Protein AF-A0A368SXB9-F1 (afdb_monomer_lite)

pLDDT: mean 79.73, std 17.42, range [25.58, 97.19]

Organism: Setaria italica (NCBI:txid4555)

InterPro domains:
  IPR038765 Papain-like cysteine peptidase superfamily [SSF54001] (10-164)

Radius of gyration: 21.9 Å; chains: 1; bounding box: 48×55×86 Å

Secondary structure (DSSP, 8-state):
--------SS-HHHHHHHHHHHHHHHHHHHHHH-TT-----BPP-HHHHHHHHHTTS-BTTTB--HHHHHHHHHHTTSEEBP-SSS--EE---EEEE-TT--HHHHHHHHHHH--EEEEEE--HHHHHH--TTPEE-PPPGGG--TTSS-EEEEEEEEEEEETTTTEEEEEEE-SSSTT--EEEEEGGGEEEEEEEEPSSPPPGGGG-SS-------HHHHHHHHHHHHHHHHHHHHHHHHHHHH----GGGEEE--GGGG-PPP-----PPP----

Structure (mmCIF, N/CA/C/O backbone):
data_AF-A0A368SXB9-F1
#
_entry.id   AF-A0A368SXB9-F1
#
loop_
_atom_site.group_PDB
_atom_site.id
_atom_site.type_symbol
_atom_site.label_atom_id
_atom_site.label_alt_id
_atom_site.label_comp_id
_atom_site.label_asym_id
_atom_site.label_entity_id
_atom_site.label_seq_id
_atom_site.pdbx_PDB_ins_code
_atom_site.Cartn_x
_atom_site.Cartn_y
_atom_site.Cartn_z
_atom_site.occupancy
_atom_site.B_iso_or_equiv
_atom_site.auth_seq_id
_atom_site.auth_comp_id
_atom_site.auth_asym_id
_atom_site.auth_atom_id
_atom_site.pdbx_PDB_model_num
ATOM 1 N N . MET A 1 1 ? -10.473 -3.924 -0.335 1.00 79.38 1 MET A N 1
ATOM 2 C CA . MET A 1 1 ? -9.717 -2.656 -0.379 1.00 79.38 1 MET A CA 1
ATOM 3 C C . MET A 1 1 ? -10.690 -1.496 -0.234 1.00 79.38 1 MET A C 1
ATOM 5 O O . MET A 1 1 ? -11.841 -1.671 -0.627 1.00 79.38 1 MET A O 1
ATOM 9 N N . GLY A 1 2 ? -10.269 -0.374 0.357 1.00 70.88 2 GLY A N 1
ATOM 10 C CA . GLY A 1 2 ? -11.017 0.889 0.335 1.00 70.88 2 GLY A CA 1
ATOM 11 C C . GLY A 1 2 ? -10.916 1.617 -1.013 1.00 70.88 2 GLY A C 1
ATOM 12 O O . GLY A 1 2 ? -10.421 1.052 -1.987 1.00 70.88 2 GLY A O 1
ATOM 13 N N . LYS A 1 3 ? -11.401 2.867 -1.068 1.00 79.38 3 LYS A N 1
ATOM 14 C CA . LYS A 1 3 ? -11.241 3.734 -2.249 1.00 79.38 3 LYS A CA 1
ATOM 15 C C . LYS A 1 3 ? -9.751 4.096 -2.418 1.00 79.38 3 LYS A C 1
ATOM 17 O O . LYS A 1 3 ? -9.115 4.374 -1.397 1.00 79.38 3 LYS A O 1
ATOM 22 N N . PRO A 1 4 ? -9.221 4.131 -3.653 1.00 82.62 4 PRO A N 1
ATOM 23 C CA . PRO A 1 4 ? -7.882 4.639 -3.917 1.00 82.62 4 PRO A CA 1
ATOM 24 C C . PRO A 1 4 ? -7.674 6.055 -3.373 1.00 82.62 4 PRO A C 1
ATOM 26 O O . PRO A 1 4 ? -8.594 6.877 -3.348 1.00 82.62 4 PRO A O 1
ATOM 29 N N . ILE A 1 5 ? -6.450 6.328 -2.932 1.00 83.81 5 ILE A N 1
ATOM 30 C CA . ILE A 1 5 ? -5.979 7.664 -2.573 1.00 83.81 5 ILE A CA 1
ATOM 31 C C . ILE A 1 5 ? -5.009 8.070 -3.664 1.00 83.81 5 ILE A C 1
ATOM 33 O O . ILE A 1 5 ? -3.985 7.415 -3.818 1.00 83.81 5 ILE A O 1
ATOM 37 N N . LEU A 1 6 ? -5.336 9.139 -4.383 1.00 83.50 6 LEU A N 1
ATOM 38 C CA . LEU A 1 6 ? -4.492 9.670 -5.442 1.00 83.50 6 LEU A CA 1
ATOM 39 C C . LEU A 1 6 ? -3.125 10.099 -4.911 1.00 83.50 6 LEU A C 1
ATOM 41 O O . LEU A 1 6 ? -3.042 10.763 -3.870 1.00 83.50 6 LEU A O 1
ATOM 45 N N . ASN A 1 7 ? -2.063 9.751 -5.637 1.00 78.50 7 ASN A N 1
ATOM 46 C CA . ASN A 1 7 ? -0.783 10.415 -5.466 1.00 78.50 7 ASN A CA 1
ATOM 47 C C . ASN A 1 7 ? -0.761 11.696 -6.309 1.00 78.50 7 ASN A C 1
ATOM 49 O O . ASN A 1 7 ? -0.907 11.691 -7.522 1.00 78.50 7 ASN A O 1
ATOM 53 N N . GLU A 1 8 ? -0.530 12.820 -5.648 1.00 76.44 8 GLU A N 1
ATOM 54 C CA . GLU A 1 8 ? -0.208 14.082 -6.313 1.00 76.44 8 GLU A CA 1
ATOM 55 C C . GLU A 1 8 ? 1.207 14.479 -5.906 1.00 76.44 8 GLU A C 1
ATOM 57 O O . GLU A 1 8 ? 1.549 14.395 -4.716 1.00 76.44 8 GLU A O 1
ATOM 62 N N . ASP A 1 9 ? 2.012 14.948 -6.860 1.00 79.88 9 ASP A N 1
ATOM 63 C CA . ASP A 1 9 ? 3.333 15.539 -6.610 1.00 79.88 9 ASP A CA 1
ATOM 64 C C . ASP A 1 9 ? 4.374 14.567 -6.026 1.00 79.88 9 ASP A C 1
ATOM 66 O O . ASP A 1 9 ? 5.075 14.930 -5.095 1.00 79.88 9 ASP A O 1
ATOM 70 N N . GLY A 1 10 ? 4.448 13.310 -6.475 1.00 81.25 10 GLY A N 1
ATOM 71 C CA . GLY A 1 10 ? 5.430 12.362 -5.913 1.00 81.25 10 GLY A CA 1
ATOM 72 C C . GLY A 1 10 ? 5.071 11.867 -4.502 1.00 81.25 10 GLY A C 1
ATOM 73 O O . GLY A 1 10 ? 5.932 11.578 -3.675 1.00 81.25 10 GLY A O 1
ATOM 74 N N . SER A 1 11 ? 3.777 11.779 -4.174 1.00 89.81 11 SER A N 1
ATOM 75 C CA . SER A 1 11 ? 3.291 11.315 -2.859 1.00 89.81 11 SER A CA 1
ATOM 76 C C . SER A 1 11 ? 2.855 9.841 -2.819 1.00 89.81 11 SER A C 1
ATOM 78 O O . SER A 1 11 ? 2.101 9.446 -1.925 1.00 89.81 11 SER A O 1
ATOM 80 N N . CYS A 1 12 ? 3.344 9.006 -3.746 1.00 92.25 12 CYS A N 1
ATOM 81 C CA . CYS A 1 12 ? 2.963 7.591 -3.859 1.00 92.25 12 CYS A CA 1
ATOM 82 C C . CYS A 1 12 ? 3.178 6.810 -2.554 1.00 92.25 12 CYS A C 1
ATOM 84 O O . CYS A 1 12 ? 2.301 6.059 -2.128 1.00 92.25 12 CYS A O 1
ATOM 86 N N . THR A 1 13 ? 4.285 7.042 -1.844 1.00 94.31 13 THR A N 1
ATOM 87 C CA . THR A 1 13 ? 4.566 6.385 -0.557 1.00 94.31 13 THR A CA 1
ATOM 88 C C . THR A 1 13 ? 3.572 6.791 0.529 1.00 94.31 13 THR A C 1
ATOM 90 O O . THR A 1 13 ? 3.100 5.943 1.286 1.00 94.31 13 THR A O 1
ATOM 93 N N . ILE A 1 14 ? 3.173 8.065 0.581 1.00 95.12 14 ILE A N 1
ATOM 94 C CA . ILE A 1 14 ? 2.153 8.560 1.518 1.00 95.12 14 ILE A CA 1
ATOM 95 C C . ILE A 1 14 ? 0.793 7.927 1.212 1.00 95.12 14 ILE A C 1
ATOM 97 O O . ILE A 1 14 ? 0.122 7.435 2.128 1.00 95.12 14 ILE A O 1
ATOM 101 N N . ALA A 1 15 ? 0.391 7.921 -0.059 1.00 94.44 15 ALA A N 1
ATOM 102 C CA . ALA A 1 15 ? -0.865 7.335 -0.509 1.00 94.44 15 ALA A CA 1
ATOM 103 C C . ALA A 1 15 ? -0.914 5.826 -0.219 1.00 94.44 15 ALA A C 1
ATOM 105 O O . ALA A 1 15 ? -1.836 5.362 0.455 1.00 94.44 15 ALA A O 1
ATOM 106 N N . SER A 1 16 ? 0.110 5.072 -0.621 1.00 95.25 16 SER A N 1
ATOM 107 C CA . SER A 1 16 ? 0.174 3.615 -0.451 1.00 95.25 16 SER A CA 1
ATOM 108 C C . SER A 1 16 ? 0.261 3.181 1.009 1.00 95.25 16 SER A C 1
ATOM 110 O O . SER A 1 16 ? -0.451 2.255 1.404 1.00 95.25 16 SER A O 1
ATOM 112 N N . CYS A 1 17 ? 1.010 3.895 1.856 1.00 96.50 17 CYS A N 1
ATOM 113 C CA . CYS A 1 17 ? 0.963 3.687 3.306 1.00 96.50 17 CYS A CA 1
ATOM 114 C C . CYS A 1 17 ? -0.453 3.878 3.859 1.00 96.50 17 CYS A C 1
ATOM 116 O O . CYS A 1 17 ? -0.955 3.044 4.612 1.00 96.50 17 CYS A O 1
ATOM 118 N N . THR A 1 18 ? -1.115 4.969 3.469 1.00 95.56 18 THR A N 1
ATOM 119 C CA . THR A 1 18 ? -2.453 5.310 3.964 1.00 95.56 18 THR A CA 1
ATOM 120 C C . THR A 1 18 ? -3.491 4.265 3.536 1.00 95.56 18 THR A C 1
ATOM 122 O O . THR A 1 18 ? -4.260 3.784 4.374 1.00 95.56 18 THR A O 1
ATOM 125 N N . MET A 1 19 ? -3.473 3.861 2.262 1.00 94.56 19 MET A N 1
ATOM 126 C 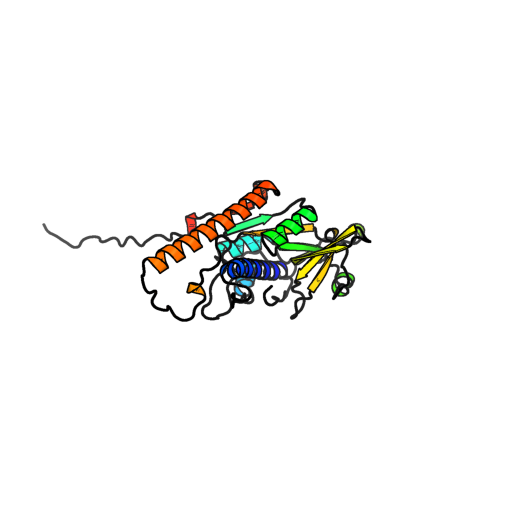CA . MET A 1 19 ? -4.359 2.833 1.708 1.00 94.56 19 MET A CA 1
ATOM 127 C C . MET A 1 19 ? -4.118 1.455 2.330 1.00 94.56 19 MET A C 1
ATOM 129 O O . MET A 1 19 ? -5.073 0.770 2.693 1.00 94.56 19 MET A O 1
ATOM 133 N N . CYS A 1 20 ? -2.857 1.040 2.483 1.00 95.94 20 CYS A N 1
ATOM 134 C CA . CYS A 1 20 ? -2.524 -0.261 3.061 1.00 95.94 20 CYS A CA 1
ATOM 135 C C . CYS A 1 20 ? -2.987 -0.362 4.521 1.00 95.94 20 CYS A C 1
ATOM 137 O O . CYS A 1 20 ? -3.619 -1.349 4.900 1.00 95.94 20 CYS A O 1
ATOM 139 N N . ILE A 1 21 ? -2.747 0.679 5.326 1.00 95.25 21 ILE A N 1
ATOM 140 C CA . ILE A 1 21 ? -3.163 0.712 6.735 1.00 95.25 21 ILE A CA 1
ATOM 141 C C . ILE A 1 21 ? -4.689 0.660 6.851 1.00 95.25 21 ILE A C 1
ATOM 143 O O . ILE A 1 21 ? -5.214 -0.114 7.652 1.00 95.25 21 ILE A O 1
ATOM 147 N N . GLU A 1 22 ? -5.415 1.437 6.044 1.00 94.12 22 GLU A N 1
ATOM 148 C CA . GLU A 1 22 ? -6.880 1.368 6.003 1.00 94.12 22 GLU A CA 1
ATOM 149 C C . GLU A 1 22 ? -7.366 -0.037 5.659 1.00 94.12 22 GLU A C 1
ATOM 151 O O . GLU A 1 22 ? -8.205 -0.589 6.371 1.00 94.12 22 GLU A O 1
ATOM 156 N N . ALA A 1 23 ? -6.803 -0.636 4.612 1.00 94.06 23 ALA A N 1
ATOM 157 C CA . ALA A 1 23 ? -7.232 -1.935 4.131 1.00 94.06 23 ALA A CA 1
ATOM 158 C C . ALA A 1 23 ? -6.937 -3.059 5.132 1.00 94.06 23 ALA A C 1
ATOM 160 O O . ALA A 1 23 ? -7.753 -3.971 5.289 1.00 94.06 23 ALA A O 1
ATOM 161 N N . GLN A 1 24 ? -5.812 -2.987 5.844 1.00 92.69 24 GLN A N 1
ATOM 162 C CA . GLN A 1 24 ? -5.521 -3.922 6.922 1.00 92.69 24 GLN A CA 1
ATOM 163 C C . GLN A 1 24 ? -6.495 -3.751 8.103 1.00 92.69 24 GLN A C 1
ATOM 165 O O . GLN A 1 24 ? -6.993 -4.749 8.628 1.00 92.69 24 GLN A O 1
ATOM 170 N N . HIS A 1 25 ? -6.834 -2.515 8.497 1.00 91.25 25 HIS A N 1
ATOM 171 C CA . HIS A 1 25 ? -7.821 -2.260 9.560 1.00 91.25 25 HIS A CA 1
ATOM 172 C C . HIS A 1 25 ? -9.208 -2.758 9.172 1.00 91.25 25 HIS A C 1
ATOM 174 O O . HIS A 1 25 ? -9.869 -3.430 9.966 1.00 91.25 25 HIS A O 1
ATOM 180 N N . ARG A 1 26 ? -9.615 -2.492 7.930 1.00 91.00 26 ARG A N 1
ATOM 181 C CA . ARG A 1 26 ? -10.837 -3.020 7.328 1.00 91.00 26 ARG A CA 1
ATOM 182 C C . ARG A 1 26 ? -10.873 -4.540 7.405 1.00 91.00 26 ARG A C 1
ATOM 184 O O . ARG A 1 26 ? -11.834 -5.095 7.928 1.00 91.00 26 ARG A O 1
ATOM 191 N N . LEU A 1 27 ? -9.823 -5.217 6.938 1.00 89.38 27 LEU A N 1
ATOM 192 C CA . LEU A 1 27 ? -9.753 -6.677 6.959 1.00 89.38 27 LEU A CA 1
ATOM 193 C C . LEU A 1 27 ? -9.816 -7.227 8.388 1.00 89.38 27 LEU A C 1
ATOM 195 O O . LEU A 1 27 ? -10.561 -8.167 8.659 1.00 89.38 27 LEU A O 1
ATOM 199 N N . ALA A 1 28 ? -9.051 -6.644 9.310 1.00 86.38 28 ALA A N 1
ATOM 200 C CA . ALA A 1 28 ? -9.034 -7.057 10.707 1.00 86.38 28 ALA A CA 1
ATOM 201 C C . ALA A 1 28 ? -10.414 -6.894 11.367 1.00 86.38 28 ALA A C 1
ATOM 203 O O . ALA A 1 28 ? -10.841 -7.769 12.119 1.00 86.38 28 ALA A O 1
ATOM 204 N N . PHE A 1 29 ? -11.126 -5.811 11.052 1.00 85.44 29 PHE A N 1
ATOM 205 C CA . PHE A 1 29 ? -12.475 -5.557 11.542 1.00 85.44 29 PHE A CA 1
ATOM 206 C C . PHE A 1 29 ? -13.506 -6.517 10.941 1.00 85.44 29 PHE A C 1
ATOM 208 O O . PHE A 1 29 ? -14.284 -7.126 11.675 1.00 85.44 29 PHE A O 1
ATOM 215 N N . GLU A 1 30 ? -13.513 -6.673 9.619 1.00 86.94 30 GLU A N 1
ATOM 216 C CA . GLU A 1 30 ? -14.497 -7.491 8.904 1.00 86.94 30 GLU A CA 1
ATOM 217 C C . GLU A 1 30 ? -14.344 -8.987 9.198 1.00 86.94 30 GLU A C 1
ATOM 219 O O . GLU A 1 30 ? -15.337 -9.709 9.219 1.00 86.94 30 GLU A O 1
ATOM 224 N N . ARG A 1 31 ? -13.129 -9.455 9.510 1.00 82.69 31 ARG A N 1
ATOM 225 C CA . ARG A 1 31 ? -12.900 -10.834 9.975 1.00 82.69 31 ARG A CA 1
ATOM 226 C C . ARG A 1 31 ? -13.637 -11.160 11.274 1.00 82.69 31 ARG A C 1
ATOM 228 O O . ARG A 1 31 ? -13.975 -12.314 11.488 1.00 82.69 31 ARG A O 1
ATOM 235 N N . VAL A 1 32 ? -13.872 -10.163 12.126 1.00 81.06 32 VAL A N 1
ATOM 236 C CA . VAL A 1 32 ? -14.570 -10.344 13.408 1.00 81.06 32 VAL A CA 1
ATOM 237 C C . VAL A 1 32 ? -16.057 -10.014 13.293 1.00 81.06 32 VAL A C 1
ATOM 239 O O . VAL A 1 32 ? -16.883 -10.657 13.928 1.00 81.06 32 VAL A O 1
ATOM 242 N N . ASN A 1 33 ? -16.410 -8.996 12.508 1.00 78.25 33 ASN A N 1
ATOM 243 C CA . ASN A 1 33 ? -17.760 -8.419 12.505 1.00 78.25 33 ASN A CA 1
ATOM 244 C C . ASN A 1 33 ? -18.565 -8.730 11.231 1.00 78.25 33 ASN A C 1
ATOM 246 O O . ASN A 1 33 ? -19.680 -8.236 11.074 1.00 78.25 33 ASN A O 1
ATOM 250 N N . GLY A 1 34 ? -18.005 -9.524 10.319 1.00 80.44 34 GLY A N 1
ATOM 251 C CA . GLY A 1 34 ? -18.603 -9.873 9.035 1.00 80.44 34 GLY A CA 1
ATOM 252 C C . GLY A 1 34 ? -18.134 -8.978 7.888 1.00 80.44 34 GLY A C 1
ATOM 253 O O . GLY A 1 34 ? -17.777 -7.809 8.065 1.00 80.44 34 GLY A O 1
ATOM 254 N N . ARG A 1 35 ? -18.136 -9.546 6.681 1.00 86.50 35 ARG A N 1
ATOM 255 C CA . ARG A 1 35 ? -17.712 -8.870 5.448 1.00 86.50 35 ARG A CA 1
ATOM 256 C C . ARG A 1 35 ? -18.554 -7.618 5.190 1.00 86.50 35 ARG A C 1
ATOM 258 O O . ARG A 1 35 ? -19.770 -7.645 5.347 1.00 86.50 35 ARG A O 1
ATOM 265 N N . GLY A 1 36 ? -17.905 -6.530 4.776 1.00 84.88 36 GLY A N 1
ATOM 266 C CA . GLY A 1 36 ? -18.568 -5.255 4.475 1.00 84.88 36 GLY A CA 1
ATOM 267 C C . GLY A 1 36 ? -19.033 -4.451 5.697 1.00 84.88 36 GLY A C 1
ATOM 268 O O . GLY A 1 36 ? -19.642 -3.397 5.535 1.00 84.88 36 GLY A O 1
ATOM 269 N N . SER A 1 37 ? -18.737 -4.904 6.920 1.00 84.75 37 SER A N 1
ATOM 270 C CA . SER A 1 37 ? -19.121 -4.201 8.154 1.00 84.75 37 SER A CA 1
ATOM 271 C C . SER A 1 37 ? -18.282 -2.946 8.445 1.00 84.75 37 SER A C 1
ATOM 273 O O . SER A 1 37 ? -18.681 -2.119 9.267 1.00 84.75 37 SER A O 1
ATOM 275 N N . PHE A 1 38 ? -17.131 -2.771 7.787 1.00 86.31 38 PHE A N 1
ATOM 276 C CA . PHE A 1 38 ? -16.268 -1.608 7.983 1.00 86.31 38 PHE A CA 1
ATOM 277 C C . PHE A 1 38 ? -16.703 -0.443 7.085 1.00 86.31 38 PHE A C 1
ATOM 279 O O . PHE A 1 38 ? -16.466 -0.419 5.875 1.00 86.31 38 PHE A O 1
ATOM 286 N N . THR A 1 39 ? -17.327 0.564 7.689 1.00 83.75 39 THR A N 1
ATOM 287 C CA . THR A 1 39 ? -17.940 1.695 6.968 1.00 83.75 39 THR A CA 1
ATOM 288 C C . THR A 1 39 ? -17.009 2.887 6.755 1.00 83.75 39 THR A C 1
ATOM 290 O O . THR A 1 39 ? -17.386 3.852 6.096 1.00 83.75 39 THR A O 1
ATOM 293 N N . PHE A 1 40 ? -15.812 2.857 7.333 1.00 84.69 40 PHE A N 1
ATOM 294 C CA . PHE A 1 40 ? -14.896 3.992 7.340 1.00 84.69 40 PHE A CA 1
ATOM 295 C C . PHE A 1 40 ? -14.033 3.996 6.087 1.00 84.69 40 PHE A C 1
ATOM 297 O O . PHE A 1 40 ? -13.777 2.952 5.490 1.00 84.69 40 PHE A O 1
ATOM 304 N N . LYS A 1 41 ? -13.573 5.183 5.703 1.00 88.56 41 LYS A N 1
ATOM 305 C CA . LYS A 1 41 ? -12.613 5.391 4.618 1.00 88.56 41 LYS A CA 1
ATOM 306 C C . LYS A 1 41 ? -11.469 6.234 5.149 1.00 88.56 41 LYS A C 1
ATOM 308 O O . LYS A 1 41 ? -11.697 7.085 6.008 1.00 88.56 41 LYS A O 1
ATOM 313 N N . ALA A 1 42 ? -10.253 6.000 4.677 1.00 90.38 42 ALA A N 1
ATOM 314 C CA . ALA A 1 42 ? -9.146 6.891 4.987 1.00 90.38 42 ALA A CA 1
ATOM 315 C C . ALA A 1 42 ? -9.392 8.267 4.358 1.00 90.38 42 ALA A C 1
ATOM 317 O O . ALA A 1 42 ? -9.827 8.367 3.214 1.00 90.38 42 ALA A O 1
ATOM 318 N N . LYS A 1 43 ? -9.112 9.326 5.118 1.00 90.88 43 LYS A N 1
ATOM 319 C CA . LYS A 1 43 ? -9.116 10.699 4.616 1.00 90.88 43 LYS A CA 1
ATOM 320 C C . LYS A 1 43 ? -7.874 10.904 3.747 1.00 90.88 43 LYS A C 1
ATOM 322 O O . LYS A 1 43 ? -6.808 10.377 4.069 1.00 90.88 43 LYS A O 1
ATOM 327 N N . VAL A 1 44 ? -7.987 11.738 2.713 1.00 90.19 44 VAL A N 1
ATOM 328 C CA . VAL A 1 44 ? -6.827 12.210 1.940 1.00 90.19 44 VAL A CA 1
ATOM 329 C C . VAL A 1 44 ? -5.754 12.758 2.903 1.00 90.19 44 VAL A C 1
ATOM 331 O O . VAL A 1 44 ? -6.063 13.627 3.732 1.00 90.19 44 VAL A O 1
ATOM 334 N N . PRO A 1 45 ? -4.499 12.272 2.842 1.00 91.31 45 PRO A N 1
ATOM 335 C CA . PRO A 1 45 ? -3.486 12.496 3.874 1.00 91.31 45 PRO A CA 1
ATOM 336 C C . PRO A 1 45 ? -2.805 13.881 3.799 1.00 91.31 45 PRO A C 1
ATOM 338 O O . PRO A 1 45 ? -1.606 14.000 4.038 1.00 91.31 45 PRO A O 1
ATOM 341 N N . ALA A 1 46 ? -3.548 14.961 3.530 1.00 91.25 46 ALA A N 1
ATOM 342 C CA . ALA A 1 46 ? -3.002 16.317 3.363 1.00 91.25 46 ALA A CA 1
ATOM 343 C C . ALA A 1 46 ? -2.245 16.831 4.608 1.00 91.25 46 ALA A C 1
ATOM 345 O O . ALA A 1 46 ? -1.165 17.413 4.508 1.00 91.25 46 ALA A O 1
ATOM 346 N N . GLU A 1 47 ? -2.769 16.567 5.809 1.00 90.44 47 GLU A N 1
ATOM 347 C CA . GLU A 1 47 ? -2.115 16.934 7.076 1.00 90.44 47 GLU A CA 1
ATOM 348 C C . GLU A 1 47 ? -0.845 16.109 7.344 1.00 90.44 47 GLU A C 1
ATOM 350 O O . GLU A 1 47 ? 0.082 16.572 8.020 1.00 90.44 47 GLU A O 1
ATOM 355 N N . LEU A 1 48 ? -0.792 14.872 6.837 1.00 93.00 48 LEU A N 1
ATOM 356 C CA . LEU A 1 48 ? 0.404 14.037 6.882 1.00 93.00 48 LEU A CA 1
ATOM 357 C C . LEU A 1 48 ? 1.448 14.567 5.897 1.00 93.00 48 LEU A C 1
ATOM 359 O O . LEU A 1 48 ? 2.535 14.905 6.355 1.00 93.00 48 LEU A O 1
ATOM 363 N N . LYS A 1 49 ? 1.076 14.768 4.622 1.00 93.50 49 LYS A N 1
ATOM 364 C CA . LYS A 1 49 ? 1.911 15.369 3.563 1.00 93.50 49 LYS A CA 1
ATOM 365 C C . LYS A 1 49 ? 2.543 16.683 4.035 1.00 93.50 49 LYS A C 1
ATOM 367 O O . LYS A 1 49 ? 3.764 16.807 4.049 1.00 93.50 49 LYS A O 1
ATOM 372 N N . LYS A 1 50 ? 1.742 17.611 4.578 1.00 92.75 50 LYS A N 1
ATOM 373 C CA . LYS A 1 50 ? 2.230 18.892 5.128 1.00 92.75 50 LYS A CA 1
ATOM 374 C C . LYS A 1 50 ? 3.252 18.719 6.255 1.00 92.75 50 LYS A C 1
ATOM 376 O O . LYS A 1 50 ? 4.212 19.478 6.336 1.00 92.75 50 LYS A O 1
ATOM 381 N N . ALA A 1 51 ? 3.046 17.765 7.160 1.00 93.19 51 ALA A N 1
ATOM 382 C CA . ALA A 1 51 ? 3.981 17.557 8.264 1.00 93.19 51 ALA A CA 1
ATOM 383 C C . ALA A 1 51 ? 5.261 16.838 7.833 1.00 93.19 51 ALA A C 1
ATOM 385 O O . ALA A 1 51 ? 6.319 17.157 8.363 1.00 93.19 51 ALA A O 1
ATOM 386 N N . CYS A 1 52 ? 5.171 15.891 6.897 1.00 94.62 52 CYS A N 1
ATOM 387 C CA . CYS A 1 52 ? 6.337 15.234 6.312 1.00 94.62 52 CYS A CA 1
ATOM 388 C C . CYS A 1 52 ? 7.189 16.246 5.538 1.00 94.62 52 CYS A C 1
ATOM 390 O O . CYS A 1 52 ? 8.394 16.288 5.758 1.00 94.62 52 CYS A O 1
ATOM 392 N N . SER A 1 53 ? 6.556 17.139 4.769 1.00 94.50 53 SER A N 1
ATOM 393 C CA . SER A 1 53 ? 7.225 18.266 4.106 1.00 94.50 53 SER A CA 1
ATOM 394 C C . SER A 1 53 ? 7.980 19.158 5.090 1.00 94.50 53 SER A C 1
ATOM 396 O O . SER A 1 53 ? 9.186 19.344 4.968 1.00 94.50 53 SER A O 1
ATOM 398 N N . LYS A 1 54 ? 7.311 19.622 6.153 1.00 94.31 54 LYS A N 1
ATOM 399 C CA . LYS A 1 54 ? 7.947 20.454 7.190 1.00 94.31 54 LYS A CA 1
ATOM 400 C C . LYS A 1 54 ? 9.121 19.781 7.907 1.00 94.31 54 LYS A C 1
ATOM 402 O O . LYS A 1 54 ? 9.959 20.479 8.463 1.00 94.31 54 LYS A O 1
ATOM 407 N N . ARG A 1 55 ? 9.145 18.447 7.958 1.00 93.69 55 ARG A N 1
ATOM 408 C CA . ARG A 1 55 ? 10.200 17.655 8.607 1.00 93.69 55 ARG A CA 1
ATOM 409 C C . ARG A 1 55 ? 11.315 17.237 7.643 1.00 93.69 55 ARG A C 1
ATOM 411 O O . ARG A 1 55 ? 12.207 16.523 8.078 1.00 93.69 55 ARG A O 1
ATOM 418 N N . GLY A 1 56 ? 11.238 17.614 6.364 1.00 93.56 56 GLY A N 1
ATOM 419 C CA . GLY A 1 56 ? 12.174 17.152 5.334 1.00 93.56 56 GLY A CA 1
ATOM 420 C C . GLY A 1 56 ? 12.068 15.655 5.020 1.00 93.56 56 GLY A C 1
ATOM 421 O O . GLY A 1 56 ? 12.982 15.097 4.434 1.00 93.56 56 GLY A O 1
ATOM 422 N N . ILE A 1 57 ? 10.975 14.991 5.420 1.00 94.81 57 ILE A N 1
ATOM 423 C CA . ILE A 1 57 ? 10.738 13.566 5.126 1.00 94.81 57 ILE A CA 1
ATOM 424 C C . ILE A 1 57 ? 10.241 13.382 3.690 1.00 94.81 57 ILE A C 1
ATOM 426 O O . ILE A 1 57 ? 10.460 12.334 3.095 1.00 94.81 57 ILE A O 1
ATOM 430 N N . TRP A 1 58 ? 9.515 14.373 3.171 1.00 94.69 58 TRP A N 1
ATOM 431 C CA . TRP A 1 58 ? 8.913 14.332 1.844 1.00 94.69 58 TRP A CA 1
ATOM 432 C C . TRP A 1 58 ? 9.107 15.663 1.124 1.00 94.69 58 TRP A C 1
ATOM 434 O O . TRP A 1 58 ? 8.900 16.716 1.733 1.00 94.69 58 TRP A O 1
ATOM 444 N N . ASN A 1 59 ? 9.418 15.623 -0.166 1.00 90.44 59 ASN A N 1
ATOM 445 C CA . ASN A 1 59 ? 9.315 16.770 -1.065 1.00 90.44 59 ASN A CA 1
ATOM 446 C C . ASN A 1 59 ? 8.703 16.332 -2.410 1.00 90.44 59 ASN A C 1
ATOM 448 O O . ASN A 1 59 ? 8.421 15.149 -2.609 1.00 90.44 59 ASN A O 1
ATOM 452 N N . ARG A 1 60 ? 8.410 17.297 -3.288 1.00 87.06 60 ARG A N 1
ATOM 453 C CA . ARG A 1 60 ? 7.682 17.040 -4.540 1.00 87.06 60 ARG A CA 1
ATOM 454 C C . ARG A 1 60 ? 8.563 16.370 -5.593 1.00 87.06 60 ARG A C 1
ATOM 456 O O . ARG A 1 60 ? 8.048 15.660 -6.449 1.00 87.06 60 ARG A O 1
ATOM 463 N N . GLU A 1 61 ? 9.858 16.633 -5.533 1.00 84.12 61 GLU A N 1
ATOM 464 C CA . GLU A 1 61 ? 10.858 16.256 -6.521 1.00 84.12 61 GLU A CA 1
ATOM 465 C C . GLU A 1 61 ? 11.368 14.823 -6.293 1.00 84.12 61 GLU A C 1
ATOM 467 O O . GLU A 1 61 ? 11.418 14.026 -7.224 1.00 84.12 61 GLU A O 1
ATOM 472 N N . ASP A 1 62 ? 11.665 14.476 -5.041 1.00 83.56 62 ASP A N 1
ATOM 473 C CA . ASP A 1 62 ? 12.319 13.228 -4.633 1.00 83.56 62 ASP A CA 1
ATOM 474 C C . ASP A 1 62 ? 11.346 12.215 -4.005 1.00 83.56 62 ASP A C 1
ATOM 476 O O . ASP A 1 62 ? 11.686 11.052 -3.778 1.00 83.56 62 ASP A O 1
ATOM 480 N N . GLY A 1 63 ? 10.133 12.648 -3.658 1.00 88.94 63 GLY A N 1
ATOM 481 C CA . GLY A 1 63 ? 9.192 11.835 -2.898 1.00 88.94 63 GLY A CA 1
ATOM 482 C C . GLY A 1 63 ? 9.632 11.647 -1.443 1.00 88.94 63 GLY A C 1
ATOM 483 O O . GLY A 1 63 ? 9.987 12.611 -0.765 1.00 88.94 63 GLY A O 1
ATOM 484 N N . ALA A 1 64 ? 9.511 10.426 -0.908 1.00 91.81 64 ALA A N 1
ATOM 485 C CA . ALA A 1 64 ? 9.859 10.117 0.484 1.00 91.81 64 ALA A CA 1
ATOM 486 C C . ALA A 1 64 ? 10.233 8.651 0.700 1.00 91.81 64 ALA A C 1
ATOM 488 O O . ALA A 1 64 ? 9.602 7.766 0.124 1.00 91.81 64 ALA A O 1
ATOM 489 N N . ASP A 1 65 ? 11.142 8.397 1.647 1.00 92.00 65 ASP A N 1
ATOM 490 C CA . ASP A 1 65 ? 11.396 7.054 2.177 1.00 92.00 65 ASP A CA 1
ATOM 491 C C . ASP A 1 65 ? 10.154 6.542 2.930 1.00 92.00 65 ASP A C 1
ATOM 493 O O . ASP A 1 65 ? 9.665 7.144 3.896 1.00 92.00 65 ASP A O 1
ATOM 497 N N . ILE A 1 66 ? 9.648 5.391 2.494 1.00 94.00 66 ILE A N 1
ATOM 498 C CA . ILE A 1 66 ? 8.479 4.727 3.068 1.00 94.00 66 ILE A CA 1
ATOM 499 C C . ILE A 1 66 ? 8.619 4.446 4.572 1.00 94.00 66 ILE A C 1
ATOM 501 O O . ILE A 1 66 ? 7.639 4.561 5.315 1.00 94.00 66 ILE A O 1
ATOM 505 N N . ARG A 1 67 ? 9.829 4.144 5.053 1.00 94.75 67 ARG A N 1
ATOM 506 C CA . ARG A 1 67 ? 10.123 3.880 6.468 1.00 94.75 67 ARG A CA 1
ATOM 507 C C . ARG A 1 67 ? 9.860 5.118 7.313 1.00 94.75 67 ARG A C 1
ATOM 509 O O . ARG A 1 67 ? 9.218 5.030 8.361 1.00 94.75 67 ARG A O 1
ATOM 516 N N . GLU A 1 68 ? 10.288 6.283 6.839 1.00 95.50 68 GLU A N 1
ATOM 517 C CA . GLU A 1 68 ? 10.074 7.555 7.531 1.00 95.50 68 GLU A CA 1
ATOM 518 C C . GLU A 1 68 ? 8.597 7.974 7.514 1.00 95.50 68 GLU A C 1
ATOM 520 O O . GLU A 1 68 ? 8.082 8.485 8.516 1.00 95.50 68 GLU A O 1
ATOM 525 N N . ILE A 1 69 ? 7.867 7.671 6.434 1.00 96.31 69 ILE A N 1
ATOM 526 C CA . ILE A 1 69 ? 6.411 7.857 6.379 1.00 96.31 69 ILE A CA 1
ATOM 527 C C . ILE A 1 69 ? 5.691 6.963 7.395 1.00 96.31 69 ILE A C 1
ATOM 529 O O . ILE A 1 69 ? 4.860 7.461 8.160 1.00 96.31 69 ILE A O 1
ATOM 533 N N . LEU A 1 70 ? 6.011 5.667 7.460 1.00 96.69 70 LEU A N 1
ATOM 534 C CA . LEU A 1 70 ? 5.399 4.742 8.421 1.00 96.69 70 LEU A CA 1
ATOM 535 C C . LEU A 1 70 ? 5.693 5.156 9.871 1.00 96.69 70 LEU A C 1
ATOM 537 O O . LEU A 1 70 ? 4.776 5.179 10.699 1.00 96.69 70 LEU A O 1
ATOM 541 N N . LYS A 1 71 ? 6.928 5.580 10.174 1.00 95.25 71 LYS A N 1
ATOM 542 C CA . LYS A 1 71 ? 7.279 6.167 11.480 1.00 95.25 71 LYS A CA 1
ATOM 543 C C . LYS A 1 71 ? 6.446 7.414 11.776 1.00 95.25 71 LYS A C 1
ATOM 545 O O . LYS A 1 71 ? 5.898 7.534 12.873 1.00 95.25 71 LYS A O 1
ATOM 550 N N . ALA A 1 72 ? 6.301 8.328 10.815 1.00 95.38 72 ALA A N 1
ATOM 551 C CA . ALA A 1 72 ? 5.510 9.546 10.986 1.00 95.38 72 ALA A CA 1
ATOM 552 C C . ALA A 1 72 ? 4.020 9.248 11.233 1.00 95.38 72 ALA A C 1
ATOM 554 O O . ALA A 1 72 ? 3.398 9.901 12.077 1.00 95.38 72 ALA A O 1
ATOM 555 N N . ILE A 1 73 ? 3.451 8.250 10.550 1.00 95.94 73 ILE A N 1
ATOM 556 C CA . ILE A 1 73 ? 2.074 7.789 10.777 1.00 95.94 73 ILE A CA 1
ATOM 557 C C . ILE A 1 73 ? 1.927 7.219 12.190 1.00 95.94 73 ILE A C 1
ATOM 559 O O . ILE A 1 73 ? 1.009 7.619 12.913 1.00 95.94 73 ILE A O 1
ATOM 563 N N . ALA A 1 74 ? 2.838 6.335 12.608 1.00 93.31 74 ALA A N 1
ATOM 564 C CA . ALA A 1 74 ? 2.830 5.746 13.946 1.00 93.31 74 ALA A CA 1
ATOM 565 C C . ALA A 1 74 ? 2.908 6.830 15.038 1.00 93.31 74 ALA A C 1
ATOM 567 O O . ALA A 1 74 ? 2.063 6.873 15.932 1.00 93.31 74 ALA A O 1
ATOM 568 N N . GLN A 1 75 ? 3.846 7.775 14.909 1.00 91.56 75 GLN A N 1
ATOM 569 C CA . GLN A 1 75 ? 4.028 8.905 15.833 1.00 91.56 75 GLN A CA 1
ATOM 570 C C . GLN A 1 75 ? 2.800 9.822 15.909 1.00 91.56 75 GLN A C 1
ATOM 572 O O . GLN A 1 75 ? 2.482 10.359 16.968 1.00 91.56 75 GLN A O 1
ATOM 577 N N . LYS A 1 76 ? 2.071 9.993 14.801 1.00 91.56 76 LYS A N 1
ATOM 578 C CA . LYS A 1 76 ? 0.819 10.766 14.762 1.00 91.56 76 LYS A CA 1
ATOM 579 C C . LYS A 1 76 ? -0.397 10.003 15.292 1.00 91.56 76 LYS A C 1
ATOM 581 O O . LYS A 1 76 ? -1.493 10.574 15.345 1.00 91.56 76 LYS A O 1
ATOM 586 N N . GLY A 1 77 ? -0.225 8.748 15.697 1.00 89.81 77 GLY A N 1
ATOM 587 C CA . GLY A 1 77 ? -1.285 7.894 16.222 1.00 89.81 77 GLY A CA 1
ATOM 588 C C . GLY A 1 77 ? -2.144 7.225 15.148 1.00 89.81 77 GLY A C 1
ATOM 589 O O . GLY A 1 77 ? -3.232 6.757 15.474 1.00 89.81 77 GLY A O 1
ATOM 590 N N . GLY A 1 78 ? -1.688 7.185 13.891 1.00 93.00 78 GLY A N 1
ATOM 591 C CA . GLY A 1 78 ? -2.339 6.442 12.811 1.00 93.00 78 GLY A CA 1
ATOM 592 C C . GLY A 1 78 ? -2.932 7.278 11.676 1.00 93.00 78 GLY A C 1
ATOM 593 O O . GLY A 1 78 ? -2.774 8.498 11.608 1.00 93.00 78 GLY A O 1
ATOM 594 N N . VAL A 1 79 ? -3.635 6.584 10.779 1.00 93.81 79 VAL A N 1
ATOM 595 C CA . VAL A 1 79 ? -4.310 7.162 9.606 1.00 93.81 79 VAL A CA 1
ATOM 596 C C . VAL A 1 79 ? -5.661 7.745 10.003 1.00 93.81 79 VAL A C 1
ATOM 598 O O . VAL A 1 79 ? -6.474 7.066 10.623 1.00 93.81 79 VAL A O 1
ATOM 601 N N . LEU A 1 80 ? -5.923 8.999 9.639 1.00 91.88 80 LEU A N 1
ATOM 602 C CA . LEU A 1 80 ? -7.211 9.639 9.900 1.00 91.88 80 LEU A CA 1
ATOM 603 C C . LEU A 1 80 ? -8.273 9.142 8.912 1.00 91.88 80 LEU A C 1
ATOM 605 O O . LEU A 1 80 ? -8.009 9.017 7.720 1.00 91.88 80 LEU A O 1
ATOM 609 N N . THR A 1 81 ? -9.483 8.897 9.402 1.00 89.69 81 THR A N 1
ATOM 610 C CA . THR A 1 81 ? -10.638 8.513 8.577 1.00 89.69 81 THR A CA 1
ATOM 611 C C . THR A 1 81 ? -11.517 9.707 8.213 1.00 89.69 81 THR A C 1
ATOM 613 O O . THR A 1 81 ? -11.502 10.739 8.889 1.00 89.69 81 THR A O 1
ATOM 616 N N . GLU A 1 82 ? -12.285 9.564 7.134 1.00 87.56 82 GLU A N 1
ATOM 617 C CA . GLU A 1 82 ? -13.405 10.442 6.809 1.00 87.56 82 GLU A CA 1
ATOM 618 C C . GLU A 1 82 ? -14.472 10.390 7.910 1.00 87.56 82 GLU A C 1
ATOM 620 O O . GLU A 1 82 ? -14.648 9.388 8.609 1.00 87.56 82 GLU A O 1
ATOM 625 N N . ARG A 1 83 ? -15.218 11.486 8.056 1.00 71.75 83 ARG A N 1
ATOM 626 C CA . ARG A 1 83 ? -16.159 11.674 9.159 1.00 71.75 83 ARG A CA 1
ATOM 627 C C . ARG A 1 83 ? -17.437 10.849 8.986 1.00 71.75 83 ARG A C 1
ATOM 629 O O . ARG A 1 83 ? -18.461 11.415 8.613 1.00 71.75 83 ARG A O 1
ATOM 636 N N . VAL A 1 84 ? -17.438 9.555 9.319 1.00 66.44 84 VAL A N 1
ATOM 637 C CA . VAL A 1 84 ? -18.689 8.767 9.396 1.00 66.44 84 VAL A CA 1
ATOM 638 C C . VAL A 1 84 ? -18.589 7.625 10.425 1.00 66.44 84 VAL A C 1
ATOM 640 O O . VAL A 1 84 ? -18.027 6.588 10.095 1.00 66.44 84 VAL A O 1
ATOM 643 N N . PRO A 1 85 ? -19.148 7.737 11.653 1.00 62.03 85 PRO A N 1
ATOM 644 C CA . PRO A 1 85 ? -19.848 8.868 12.258 1.00 62.03 85 PRO A CA 1
ATOM 645 C C . PRO A 1 85 ? -18.927 9.885 12.958 1.00 62.03 85 PRO A C 1
ATOM 647 O O . PRO A 1 85 ? -19.391 10.974 13.285 1.00 62.03 85 PRO A O 1
ATOM 650 N N . ASN A 1 86 ? -17.648 9.559 13.168 1.00 71.44 86 ASN A N 1
ATOM 651 C CA . ASN A 1 86 ? -16.629 10.410 13.791 1.00 71.44 86 ASN A CA 1
ATOM 652 C C . ASN A 1 86 ? -15.311 10.282 13.018 1.00 71.44 86 ASN A C 1
ATOM 654 O O . ASN A 1 86 ? -15.076 9.252 12.395 1.00 71.44 86 ASN A O 1
ATOM 658 N N . ASN A 1 87 ? -14.430 11.282 13.107 1.00 78.38 87 ASN A N 1
ATOM 659 C CA . ASN A 1 87 ? -13.047 11.105 12.664 1.00 78.38 87 ASN A CA 1
ATOM 660 C C . ASN A 1 87 ? -12.331 10.223 13.687 1.00 78.38 87 ASN A C 1
ATOM 662 O O . ASN A 1 87 ? -12.096 10.654 14.817 1.00 78.38 87 ASN A O 1
ATOM 666 N N . ILE A 1 88 ? -11.978 9.004 13.299 1.00 86.62 88 ILE A N 1
ATOM 667 C CA . ILE A 1 88 ? -11.117 8.132 14.100 1.00 86.62 88 ILE A CA 1
ATOM 668 C C . ILE A 1 88 ? -9.738 8.026 13.460 1.00 86.62 88 ILE A C 1
ATOM 670 O O . ILE A 1 88 ? -9.591 8.198 12.246 1.00 86.62 88 ILE A O 1
ATOM 674 N N . LYS A 1 89 ? -8.733 7.716 14.279 1.00 90.31 89 LYS A N 1
ATOM 675 C CA . LYS A 1 89 ? -7.416 7.308 13.794 1.00 90.31 89 LYS A CA 1
ATOM 676 C C . LYS A 1 89 ? -7.330 5.787 13.769 1.00 90.31 89 LYS A C 1
ATOM 678 O O . LYS A 1 89 ? -7.743 5.139 14.727 1.00 90.31 89 LYS A O 1
ATOM 683 N N . LEU A 1 90 ? -6.788 5.250 12.685 1.00 92.06 90 LEU A N 1
ATOM 684 C CA . LEU A 1 90 ? -6.461 3.844 12.487 1.00 92.06 90 LEU A CA 1
ATOM 685 C C . LEU A 1 90 ? -4.997 3.635 12.902 1.00 92.06 90 LEU A C 1
ATOM 687 O O . LEU A 1 90 ? -4.098 3.979 12.128 1.00 92.06 90 LEU A O 1
ATOM 691 N N . PRO A 1 91 ? -4.728 3.170 14.136 1.00 92.38 91 PRO A N 1
ATOM 692 C CA . PRO A 1 91 ? -3.378 3.137 14.682 1.00 92.38 91 PRO A CA 1
ATOM 693 C C . PRO A 1 91 ? -2.537 2.026 14.054 1.00 92.38 91 PRO A C 1
ATOM 695 O O . PRO A 1 91 ? -3.045 0.954 13.734 1.00 92.38 91 PRO A O 1
ATOM 698 N N . ILE A 1 92 ? -1.231 2.250 13.985 1.00 92.44 92 ILE A N 1
ATOM 699 C CA . ILE A 1 92 ? -0.240 1.193 13.771 1.00 92.44 92 ILE A CA 1
ATOM 700 C C . ILE A 1 92 ? 0.713 1.166 14.963 1.00 92.44 92 ILE A C 1
ATOM 702 O O . ILE A 1 92 ? 1.003 2.209 15.552 1.00 92.44 92 ILE A O 1
ATOM 706 N N . SER A 1 93 ? 1.165 -0.022 15.346 1.00 89.56 93 SER A N 1
ATOM 707 C CA . SER A 1 93 ? 2.166 -0.217 16.400 1.00 89.56 93 SER A CA 1
ATOM 708 C C . SER A 1 93 ? 3.584 -0.259 15.851 1.00 89.56 93 SER A C 1
ATOM 710 O O . SER A 1 93 ? 4.528 -0.275 16.631 1.00 89.56 93 SER A O 1
ATOM 712 N N . GLY A 1 94 ? 3.746 -0.288 14.531 1.00 90.75 94 GLY A N 1
ATOM 713 C CA . GLY A 1 94 ? 5.037 -0.502 13.908 1.00 90.75 94 GLY A CA 1
ATOM 714 C C . GLY A 1 94 ? 4.921 -0.962 12.464 1.00 90.75 94 GLY A C 1
ATOM 715 O O . GLY A 1 94 ? 3.852 -0.853 11.855 1.00 90.75 94 GLY A O 1
ATOM 716 N N . TYR A 1 95 ? 6.014 -1.501 11.938 1.00 92.25 95 TYR A N 1
ATOM 717 C CA . TYR A 1 95 ? 6.046 -2.188 10.652 1.00 92.25 95 TYR A CA 1
ATOM 718 C C . TYR A 1 95 ? 7.193 -3.204 10.592 1.00 92.25 95 TYR A C 1
ATOM 720 O O . TYR A 1 95 ? 8.188 -3.067 11.308 1.00 92.25 95 TYR A O 1
ATOM 728 N N . HIS A 1 96 ? 7.055 -4.183 9.697 1.00 89.88 96 HIS A N 1
ATOM 729 C CA . HIS A 1 96 ? 8.157 -5.019 9.223 1.00 89.88 96 HIS A CA 1
ATOM 730 C C . HIS A 1 96 ? 8.608 -4.568 7.838 1.00 89.88 96 HIS A C 1
ATOM 732 O O . HIS A 1 96 ? 7.775 -4.349 6.956 1.00 89.88 96 HIS A O 1
ATOM 738 N N . CYS A 1 97 ? 9.917 -4.475 7.656 1.00 90.81 97 CYS A N 1
ATOM 739 C CA . CYS A 1 97 ? 10.571 -4.502 6.361 1.00 90.81 97 CYS A CA 1
ATOM 740 C C . CYS A 1 97 ? 10.811 -5.969 5.987 1.00 90.81 97 CYS A C 1
ATOM 742 O O . CYS A 1 97 ? 11.350 -6.735 6.783 1.00 90.81 97 CYS A O 1
ATOM 744 N N . LEU A 1 98 ? 10.358 -6.395 4.815 1.00 87.00 98 LEU A N 1
ATOM 745 C CA . LEU A 1 98 ? 10.411 -7.795 4.398 1.00 87.00 98 LEU A CA 1
ATOM 746 C C . LEU A 1 98 ? 11.466 -7.950 3.299 1.00 87.00 98 LEU A C 1
ATOM 748 O O . LEU A 1 98 ? 11.148 -7.947 2.110 1.00 87.00 98 LEU A O 1
ATOM 752 N N . HIS A 1 99 ? 12.727 -8.060 3.712 1.00 79.88 99 HIS A N 1
ATOM 753 C CA . HIS A 1 99 ? 13.840 -8.352 2.808 1.00 79.88 99 HIS A CA 1
ATOM 754 C C . HIS A 1 99 ? 13.870 -9.835 2.427 1.00 79.88 99 HIS A C 1
ATOM 756 O O . HIS A 1 99 ? 13.474 -10.690 3.220 1.00 79.88 99 HIS A O 1
ATOM 762 N N . ASP A 1 100 ? 14.356 -10.130 1.219 1.00 79.75 100 ASP A N 1
ATOM 763 C CA . ASP A 1 100 ? 14.610 -11.491 0.721 1.00 79.75 100 ASP A CA 1
ATOM 764 C C . ASP A 1 100 ? 13.391 -12.436 0.783 1.00 79.75 100 ASP A C 1
ATOM 766 O O . ASP A 1 100 ? 13.523 -13.661 0.828 1.00 79.75 100 ASP A O 1
ATOM 770 N N . ILE A 1 101 ? 12.177 -11.877 0.797 1.00 85.81 101 ILE A N 1
ATOM 771 C CA . ILE A 1 101 ? 10.938 -12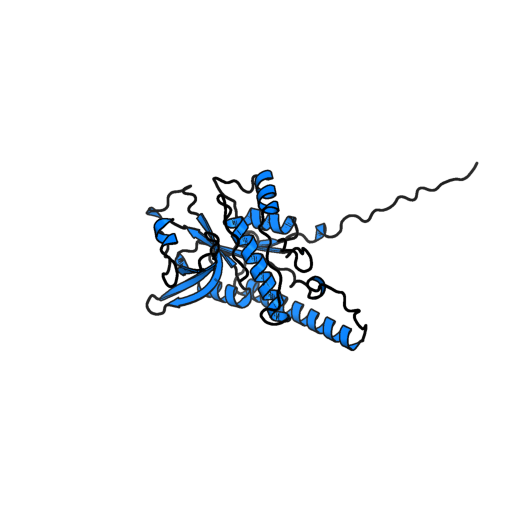.652 0.785 1.00 85.81 101 ILE A CA 1
ATOM 772 C C . ILE A 1 101 ? 10.743 -13.272 -0.599 1.00 85.81 101 ILE A C 1
ATOM 774 O O . ILE A 1 101 ? 10.791 -12.580 -1.606 1.00 85.81 101 ILE A O 1
ATOM 778 N N . GLY A 1 102 ? 10.504 -14.577 -0.667 1.00 89.75 102 GLY A N 1
ATOM 779 C CA . GLY A 1 102 ? 10.131 -15.280 -1.890 1.00 89.75 102 GLY A CA 1
ATOM 780 C C . GLY A 1 102 ? 8.636 -15.170 -2.197 1.00 89.75 102 GLY A C 1
ATOM 781 O O . GLY A 1 102 ? 7.809 -14.894 -1.325 1.00 89.75 102 GLY A O 1
ATOM 782 N N . GLY A 1 103 ? 8.259 -15.462 -3.443 1.00 90.44 103 GLY A N 1
ATOM 783 C CA . GLY A 1 103 ? 6.878 -15.317 -3.912 1.00 90.44 103 GLY A CA 1
ATOM 784 C C . GLY A 1 103 ? 5.844 -16.086 -3.079 1.00 90.44 103 GLY A C 1
ATOM 785 O O . GLY A 1 103 ? 4.849 -15.515 -2.635 1.00 90.44 103 GLY A O 1
ATOM 786 N N . PHE A 1 104 ? 6.101 -17.365 -2.780 1.00 88.12 104 PHE A N 1
ATOM 787 C CA . PHE A 1 104 ? 5.205 -18.176 -1.942 1.00 88.12 104 PHE A CA 1
ATOM 788 C C . PHE A 1 104 ? 5.056 -17.630 -0.523 1.00 88.12 104 PHE A C 1
ATOM 790 O O . PHE A 1 104 ? 3.984 -17.721 0.075 1.00 88.12 104 PHE A O 1
ATOM 797 N N . GLN A 1 105 ? 6.126 -17.061 0.024 1.00 88.19 105 GLN A N 1
ATOM 798 C CA . GLN A 1 105 ? 6.089 -16.428 1.331 1.00 88.19 105 GLN A CA 1
ATOM 799 C C . GLN A 1 105 ? 5.199 -15.173 1.248 1.00 88.19 105 GLN A C 1
ATOM 801 O O . GLN A 1 105 ? 4.201 -15.078 1.959 1.00 88.19 105 GLN A O 1
ATOM 806 N N . LEU A 1 106 ? 5.408 -14.288 0.270 1.00 90.38 106 LEU A N 1
ATOM 807 C CA . LEU A 1 106 ? 4.529 -13.130 0.066 1.00 90.38 106 LEU A CA 1
ATOM 808 C C . LEU A 1 106 ? 3.041 -13.516 -0.065 1.00 90.38 106 LEU A C 1
ATOM 810 O O . LEU A 1 106 ? 2.191 -12.899 0.574 1.00 90.38 106 LEU A O 1
ATOM 814 N N . MET A 1 107 ? 2.714 -14.569 -0.824 1.00 90.62 107 MET A N 1
ATOM 815 C CA . MET A 1 107 ? 1.335 -15.071 -0.954 1.00 90.62 107 MET A CA 1
ATOM 816 C C . MET A 1 107 ? 0.733 -15.471 0.395 1.00 90.62 107 MET A C 1
ATOM 818 O O . MET A 1 107 ? -0.402 -15.105 0.713 1.00 90.62 107 MET A O 1
ATOM 822 N N . ARG A 1 108 ? 1.491 -16.224 1.200 1.00 87.19 108 ARG A N 1
ATOM 823 C CA . ARG A 1 108 ? 1.059 -16.642 2.539 1.00 87.19 108 ARG A CA 1
ATOM 824 C C . ARG A 1 108 ? 0.848 -15.437 3.440 1.00 87.19 108 ARG A C 1
ATOM 826 O O . ARG A 1 108 ? -0.135 -15.401 4.175 1.00 87.19 108 ARG A O 1
ATOM 833 N N . LEU A 1 109 ? 1.723 -14.442 3.339 1.00 87.88 109 LEU A N 1
ATOM 834 C CA . LEU A 1 109 ? 1.621 -13.217 4.113 1.00 87.88 109 LEU A CA 1
ATOM 835 C C . LEU A 1 109 ? 0.374 -12.410 3.722 1.00 87.88 109 LEU A C 1
ATOM 837 O O . LEU A 1 109 ? -0.398 -12.037 4.605 1.00 87.88 109 LEU A O 1
ATOM 841 N N . ILE A 1 110 ? 0.100 -12.245 2.423 1.00 91.56 110 ILE A N 1
ATOM 842 C CA . ILE A 1 110 ? -1.126 -11.592 1.936 1.00 91.56 110 ILE A CA 1
ATOM 843 C C . ILE A 1 110 ? -2.378 -12.348 2.402 1.00 91.56 110 ILE A C 1
ATOM 845 O O . ILE A 1 110 ? -3.347 -11.738 2.855 1.00 91.56 110 ILE A O 1
ATOM 849 N N . CYS A 1 111 ? -2.357 -13.681 2.348 1.00 86.56 111 CYS A N 1
ATOM 850 C CA . CYS A 1 111 ? -3.471 -14.519 2.788 1.00 86.56 111 CYS A CA 1
ATOM 851 C C . CYS A 1 111 ? -3.750 -14.373 4.298 1.00 86.56 111 CYS A C 1
ATOM 853 O O . CYS A 1 111 ? -4.883 -14.114 4.720 1.00 86.56 111 CYS A O 1
ATOM 855 N N . ALA A 1 112 ? -2.711 -14.490 5.127 1.00 82.25 112 ALA A N 1
ATOM 856 C CA . ALA A 1 112 ? -2.842 -14.488 6.580 1.00 82.25 112 ALA A CA 1
ATOM 857 C C . ALA A 1 112 ? -3.047 -13.074 7.154 1.00 82.25 112 ALA A C 1
ATOM 859 O O . ALA A 1 112 ? -3.945 -12.854 7.976 1.00 82.25 112 ALA A O 1
ATOM 860 N N . HIS A 1 113 ? -2.285 -12.087 6.687 1.00 82.81 113 HIS A N 1
ATOM 861 C CA . HIS A 1 113 ? -2.217 -10.748 7.284 1.00 82.81 113 HIS A CA 1
ATOM 862 C C . HIS A 1 113 ? -2.960 -9.682 6.485 1.00 82.81 113 HIS A C 1
ATOM 864 O O . HIS A 1 113 ? -3.401 -8.693 7.067 1.00 82.81 113 HIS A O 1
ATOM 870 N N . GLY A 1 114 ? -3.201 -9.926 5.199 1.00 90.19 114 GLY A N 1
ATOM 871 C CA . GLY A 1 114 ? -3.844 -8.970 4.313 1.00 90.19 114 GLY A CA 1
ATOM 872 C C . GLY A 1 114 ? -2.845 -8.150 3.503 1.00 90.19 114 GLY A C 1
ATOM 873 O O . GLY A 1 114 ? -1.719 -8.588 3.283 1.00 90.19 114 GLY A O 1
ATOM 874 N N . PRO A 1 115 ? -3.262 -6.972 3.018 1.00 95.25 115 PRO A N 1
ATOM 875 C CA . PRO A 1 115 ? -2.463 -6.195 2.083 1.00 95.25 115 PRO A CA 1
ATOM 876 C C . PRO A 1 115 ? -1.112 -5.754 2.647 1.00 95.25 115 PRO A C 1
ATOM 878 O O . PRO A 1 115 ? -0.998 -5.409 3.825 1.00 95.25 115 PRO A O 1
ATOM 881 N N . VAL A 1 116 ? -0.122 -5.681 1.763 1.00 95.81 116 VAL A N 1
ATOM 882 C CA . VAL A 1 116 ? 1.232 -5.185 2.038 1.00 95.81 116 VAL A CA 1
ATOM 883 C C . VAL A 1 116 ? 1.590 -4.069 1.079 1.00 95.81 116 VAL A C 1
ATOM 885 O O . VAL A 1 116 ? 1.017 -3.965 -0.005 1.00 95.81 116 VAL A O 1
ATOM 888 N N . ILE A 1 117 ? 2.546 -3.236 1.460 1.00 97.19 117 ILE A N 1
ATOM 889 C CA . ILE A 1 117 ? 3.077 -2.212 0.566 1.00 97.19 117 ILE A CA 1
ATOM 890 C C . ILE A 1 117 ? 4.211 -2.846 -0.232 1.00 97.19 117 ILE A C 1
ATOM 892 O O . ILE A 1 117 ? 5.046 -3.533 0.353 1.00 97.19 117 ILE A O 1
ATOM 896 N N . GLY A 1 118 ? 4.215 -2.641 -1.544 1.00 96.12 118 GLY A N 1
ATOM 897 C CA . GLY A 1 118 ? 5.279 -3.072 -2.443 1.00 96.12 118 GLY A CA 1
ATOM 898 C C . GLY A 1 118 ? 5.924 -1.872 -3.125 1.00 96.12 118 GLY A C 1
ATOM 899 O O . GLY A 1 118 ? 5.228 -0.906 -3.444 1.00 96.12 118 GLY A O 1
ATOM 900 N N . ILE A 1 119 ? 7.232 -1.947 -3.344 1.00 94.38 119 ILE A N 1
ATOM 901 C CA . ILE A 1 119 ? 7.998 -0.983 -4.136 1.00 94.38 119 ILE A CA 1
ATOM 902 C C . ILE A 1 119 ? 8.406 -1.646 -5.449 1.00 94.38 119 ILE A C 1
ATOM 904 O O . ILE A 1 119 ? 8.858 -2.793 -5.447 1.00 94.38 119 ILE A O 1
ATOM 908 N N . LEU A 1 120 ? 8.243 -0.935 -6.560 1.00 93.50 120 LEU A N 1
ATOM 909 C CA . LEU A 1 120 ? 8.701 -1.358 -7.882 1.00 93.50 120 LEU A CA 1
ATOM 910 C C . LEU A 1 120 ? 9.297 -0.181 -8.654 1.00 93.50 120 LEU A C 1
ATOM 912 O O . LEU A 1 120 ? 9.054 0.979 -8.326 1.00 93.50 120 LEU A O 1
ATOM 916 N N . TRP A 1 121 ? 10.041 -0.498 -9.706 1.00 91.88 121 TRP A N 1
ATOM 917 C CA . TRP A 1 121 ? 10.415 0.468 -10.732 1.00 91.88 121 TRP A CA 1
ATOM 918 C C . TRP A 1 121 ? 9.272 0.598 -11.739 1.00 91.88 121 TRP A C 1
ATOM 920 O O . TRP A 1 121 ? 8.999 -0.363 -12.450 1.00 91.88 121 TRP A O 1
ATOM 930 N N . ALA A 1 122 ? 8.576 1.730 -11.769 1.00 87.94 122 ALA A N 1
ATOM 931 C CA . ALA A 1 122 ? 7.454 2.006 -12.660 1.00 87.94 122 ALA A CA 1
ATOM 932 C C . ALA A 1 122 ? 7.921 2.867 -13.838 1.00 87.94 122 ALA A C 1
ATOM 934 O O . ALA A 1 122 ? 7.783 4.088 -13.831 1.00 87.94 122 ALA A O 1
ATOM 935 N N . GLU A 1 123 ? 8.490 2.219 -14.852 1.00 81.75 123 GLU A N 1
ATOM 936 C CA . GLU A 1 123 ? 8.826 2.895 -16.107 1.00 81.75 123 GLU A CA 1
ATOM 937 C C . GLU A 1 123 ? 7.536 3.352 -16.803 1.00 81.75 123 GLU A C 1
ATOM 939 O O . GLU A 1 123 ? 6.741 2.501 -17.201 1.00 81.75 123 GLU A O 1
ATOM 944 N N . LEU A 1 124 ? 7.322 4.670 -16.905 1.00 73.38 124 LEU A N 1
ATOM 945 C CA . LEU A 1 124 ? 6.029 5.302 -17.222 1.00 73.38 124 LEU A CA 1
ATOM 946 C C . LEU A 1 124 ? 5.288 4.624 -18.383 1.00 73.38 124 LEU A C 1
ATOM 948 O O . LEU A 1 124 ? 4.166 4.159 -18.200 1.00 73.38 124 LEU A O 1
ATOM 952 N N . ASP A 1 125 ? 5.927 4.483 -19.546 1.00 79.25 125 ASP A N 1
ATOM 953 C CA . ASP A 1 125 ? 5.255 3.992 -20.755 1.00 79.25 125 ASP A CA 1
ATOM 954 C C . ASP A 1 125 ? 4.821 2.521 -20.664 1.00 79.25 125 ASP A C 1
ATOM 956 O O . ASP A 1 125 ? 3.694 2.174 -21.032 1.00 79.25 125 ASP A O 1
ATOM 960 N N . ASP A 1 126 ? 5.699 1.642 -20.182 1.00 83.69 126 ASP A N 1
ATOM 961 C CA . ASP A 1 126 ? 5.409 0.208 -20.074 1.00 83.69 126 ASP A CA 1
ATOM 962 C C . ASP A 1 126 ? 4.480 -0.084 -18.897 1.00 83.69 126 ASP A C 1
ATOM 964 O O . ASP A 1 126 ? 3.587 -0.936 -18.977 1.00 83.69 126 ASP A O 1
ATOM 968 N N . TYR A 1 127 ? 4.683 0.637 -17.796 1.00 87.81 127 TYR A N 1
ATOM 969 C CA . TYR A 1 127 ? 3.871 0.511 -16.603 1.00 87.81 127 TYR A CA 1
ATOM 970 C C . TYR A 1 127 ? 2.442 0.972 -16.864 1.00 87.81 127 TYR A C 1
ATOM 972 O O . TYR A 1 127 ? 1.503 0.241 -16.549 1.00 87.81 127 TYR A O 1
ATOM 980 N N . ASP A 1 128 ? 2.251 2.123 -17.513 1.00 84.50 128 ASP A N 1
ATOM 981 C CA . ASP A 1 128 ? 0.920 2.665 -17.771 1.00 84.50 128 ASP A CA 1
ATOM 982 C C . ASP A 1 128 ? 0.108 1.797 -18.727 1.00 84.50 128 ASP A C 1
ATOM 984 O O . ASP A 1 128 ? -1.096 1.634 -18.514 1.00 84.50 128 ASP A O 1
ATOM 988 N N . ARG A 1 129 ? 0.758 1.127 -19.685 1.00 85.50 129 ARG A N 1
ATOM 989 C CA . ARG A 1 129 ? 0.111 0.150 -20.579 1.00 85.50 129 ARG A CA 1
ATOM 990 C C . ARG A 1 129 ? -0.310 -1.141 -19.876 1.00 85.50 129 ARG A C 1
ATOM 992 O O . ARG A 1 129 ? -1.187 -1.844 -20.381 1.00 85.50 129 ARG A O 1
ATOM 999 N N . ALA A 1 130 ? 0.272 -1.470 -18.723 1.00 87.19 130 ALA A N 1
ATOM 1000 C CA . ALA A 1 130 ? -0.063 -2.671 -17.964 1.00 87.19 130 ALA A CA 1
ATOM 1001 C C . ALA A 1 130 ? -1.346 -2.481 -17.133 1.00 87.19 130 ALA A C 1
ATOM 1003 O O . ALA A 1 130 ? -1.313 -2.365 -15.905 1.00 87.19 130 ALA A O 1
ATOM 1004 N N . ILE A 1 131 ? -2.486 -2.424 -17.820 1.00 84.38 131 ILE A N 1
ATOM 1005 C CA . ILE A 1 131 ? -3.834 -2.330 -17.240 1.00 84.38 131 ILE A CA 1
ATOM 1006 C C . ILE A 1 131 ? -4.666 -3.581 -17.543 1.00 84.38 131 ILE A C 1
ATOM 1008 O O . ILE A 1 131 ? -4.396 -4.328 -18.486 1.00 84.38 131 ILE A O 1
ATOM 1012 N N . GLY A 1 132 ? -5.711 -3.809 -16.743 1.00 83.50 132 GLY A N 1
ATOM 1013 C CA . GLY A 1 132 ? -6.600 -4.958 -16.915 1.00 83.50 132 GLY A CA 1
ATOM 1014 C C . GLY A 1 132 ? -5.877 -6.272 -16.622 1.00 83.50 132 GLY A C 1
ATOM 1015 O O . GLY A 1 132 ? -5.342 -6.450 -15.529 1.00 83.50 132 GLY A O 1
ATOM 1016 N N . ASP A 1 133 ? -5.866 -7.191 -17.589 1.00 85.94 133 ASP A N 1
ATOM 1017 C CA . ASP A 1 133 ? -5.218 -8.504 -17.460 1.00 85.94 133 ASP A CA 1
ATOM 1018 C C . ASP A 1 133 ? -3.755 -8.534 -17.928 1.00 85.94 133 ASP A C 1
ATOM 1020 O O . ASP A 1 133 ? -3.085 -9.562 -17.795 1.00 85.94 133 ASP A O 1
ATOM 1024 N N . ILE A 1 134 ? -3.235 -7.410 -18.433 1.00 91.12 134 ILE A N 1
ATOM 1025 C CA . ILE A 1 134 ? -1.834 -7.286 -18.838 1.00 91.12 134 ILE A CA 1
ATOM 1026 C C . ILE A 1 134 ? -0.947 -7.273 -17.590 1.00 91.12 134 ILE A C 1
ATOM 1028 O O . ILE A 1 134 ? -1.184 -6.532 -16.636 1.00 91.12 134 ILE A O 1
ATOM 1032 N N . VAL A 1 135 ? 0.092 -8.109 -17.611 1.00 93.75 135 VAL A N 1
ATOM 1033 C CA . VAL A 1 135 ? 1.040 -8.251 -16.504 1.00 93.75 135 VAL A CA 1
ATOM 1034 C C . VAL A 1 135 ? 2.260 -7.376 -16.754 1.00 93.75 135 VAL A C 1
ATOM 1036 O O . VAL A 1 135 ? 3.018 -7.635 -17.692 1.00 93.75 135 VAL A O 1
ATOM 1039 N N . TYR A 1 136 ? 2.481 -6.397 -15.881 1.00 94.25 136 TYR A N 1
ATOM 1040 C CA . TYR A 1 136 ? 3.722 -5.630 -15.855 1.00 94.25 136 TYR A CA 1
ATOM 1041 C C . TYR A 1 136 ? 4.886 -6.521 -15.414 1.00 94.25 136 TYR A C 1
ATOM 1043 O O . TYR A 1 136 ? 4.783 -7.264 -14.430 1.00 94.25 136 TYR A O 1
ATOM 1051 N N . ARG A 1 137 ? 6.009 -6.441 -16.127 1.00 92.50 137 ARG A N 1
ATOM 1052 C CA . ARG A 1 137 ? 7.237 -7.185 -15.824 1.00 92.50 137 ARG A CA 1
ATOM 1053 C C . ARG A 1 137 ? 8.382 -6.211 -15.579 1.00 92.50 137 ARG A C 1
ATOM 1055 O O . ARG A 1 137 ? 8.339 -5.074 -16.025 1.00 92.50 137 ARG A O 1
ATOM 1062 N N . ARG A 1 138 ? 9.381 -6.678 -14.828 1.00 87.44 138 ARG A N 1
ATOM 1063 C CA . ARG A 1 138 ? 10.530 -5.891 -14.369 1.00 87.44 138 ARG A CA 1
ATOM 1064 C C . ARG A 1 138 ? 11.196 -5.160 -15.543 1.00 87.44 138 ARG A C 1
ATOM 1066 O O . ARG A 1 138 ? 11.629 -5.827 -16.478 1.00 87.44 138 ARG A O 1
ATOM 1073 N N . THR A 1 139 ? 11.390 -3.846 -15.428 1.00 86.38 139 THR A N 1
ATOM 1074 C CA . THR A 1 139 ? 12.347 -3.117 -16.277 1.00 86.38 139 THR A CA 1
ATOM 1075 C C . THR A 1 139 ? 13.766 -3.624 -15.992 1.00 86.38 139 THR A C 1
ATOM 1077 O O . THR A 1 139 ? 14.179 -3.562 -14.825 1.00 86.38 139 THR A O 1
ATOM 1080 N N . PRO A 1 140 ? 14.507 -4.139 -16.993 1.00 85.50 140 PRO A N 1
ATOM 1081 C CA . PRO A 1 140 ? 15.884 -4.601 -16.812 1.00 85.50 140 PRO A CA 1
ATOM 1082 C C . PRO A 1 140 ? 16.787 -3.509 -16.230 1.00 85.50 140 PRO A C 1
ATOM 1084 O O . PRO A 1 140 ? 16.574 -2.325 -16.486 1.00 85.50 140 PRO A O 1
ATOM 1087 N N . MET A 1 141 ? 17.774 -3.899 -15.419 1.00 85.44 141 MET A N 1
ATOM 1088 C CA . MET A 1 141 ? 18.583 -2.963 -14.625 1.00 85.44 141 MET A CA 1
ATOM 1089 C C . MET A 1 141 ? 19.363 -1.979 -15.507 1.00 85.44 141 MET A C 1
ATOM 1091 O O . MET A 1 141 ? 19.518 -0.818 -15.150 1.00 85.44 141 MET A O 1
ATOM 1095 N N . GLU A 1 142 ? 19.805 -2.431 -16.677 1.00 86.56 142 GLU A N 1
ATOM 1096 C CA . GLU A 1 142 ? 20.520 -1.647 -17.683 1.00 86.56 142 GLU A CA 1
ATOM 1097 C C . GLU A 1 142 ? 19.706 -0.477 -18.261 1.00 86.56 142 GLU A C 1
ATOM 1099 O O . GLU A 1 142 ? 20.292 0.472 -18.775 1.00 86.56 142 GLU A O 1
ATOM 1104 N N . TYR A 1 143 ? 18.375 -0.513 -18.140 1.00 83.38 143 TYR A N 1
ATOM 1105 C CA . TYR A 1 143 ? 17.477 0.558 -18.584 1.00 83.38 143 TYR A CA 1
ATOM 1106 C C . TYR A 1 143 ? 16.991 1.442 -17.432 1.00 83.38 143 TYR A C 1
ATOM 1108 O O . TYR A 1 143 ? 16.140 2.305 -17.629 1.00 83.38 143 TYR A O 1
ATOM 1116 N N . ARG A 1 144 ? 17.513 1.240 -16.217 1.00 86.31 144 ARG A N 1
ATOM 1117 C CA . ARG A 1 144 ? 17.120 2.016 -15.041 1.00 86.31 144 ARG A CA 1
ATOM 1118 C C . ARG A 1 144 ? 18.085 3.161 -14.819 1.00 86.31 144 ARG A C 1
ATOM 1120 O O . ARG A 1 144 ? 19.245 2.961 -14.466 1.00 86.31 144 ARG A O 1
ATOM 1127 N N . PHE A 1 145 ? 17.575 4.375 -14.963 1.00 81.56 145 PHE A N 1
ATOM 1128 C CA . PHE A 1 145 ? 18.341 5.585 -14.705 1.00 81.56 145 PHE A CA 1
ATOM 1129 C C . PHE A 1 145 ? 18.187 6.013 -13.243 1.00 81.56 145 PHE A C 1
ATOM 1131 O O . PHE A 1 145 ? 17.068 6.343 -12.832 1.00 81.56 145 PHE A O 1
ATOM 1138 N N . PRO A 1 146 ? 19.274 6.038 -12.447 1.00 72.25 146 PRO A N 1
ATOM 1139 C CA . PRO A 1 146 ? 19.231 6.564 -11.087 1.00 72.25 146 PRO A CA 1
ATOM 1140 C C . PRO A 1 146 ? 18.624 7.971 -11.068 1.00 72.25 146 PRO A C 1
ATOM 1142 O O . PRO A 1 146 ? 18.899 8.775 -11.956 1.00 72.25 146 PRO A O 1
ATOM 1145 N N . ASN A 1 147 ? 17.814 8.272 -10.051 1.00 69.75 147 ASN A N 1
ATOM 1146 C CA . ASN A 1 147 ? 17.130 9.564 -9.876 1.00 69.75 147 ASN A CA 1
ATOM 1147 C C . ASN A 1 147 ? 16.075 9.910 -10.945 1.00 69.75 147 ASN A C 1
ATOM 1149 O O . ASN A 1 147 ? 15.646 11.055 -11.028 1.00 69.75 147 ASN A O 1
ATOM 1153 N N . SER A 1 148 ? 15.606 8.937 -11.731 1.00 74.50 148 SER A N 1
ATOM 1154 C CA . SER A 1 148 ? 14.477 9.124 -12.662 1.00 74.50 148 SER A CA 1
ATOM 1155 C C . SER A 1 148 ? 13.129 9.380 -11.976 1.00 74.50 148 SER A C 1
ATOM 1157 O O . SER A 1 148 ? 12.156 9.708 -12.648 1.00 74.50 148 SER A O 1
ATOM 1159 N N . GLY A 1 149 ? 13.034 9.182 -10.657 1.00 73.56 149 GLY A N 1
ATOM 1160 C CA . GLY A 1 149 ? 11.761 9.223 -9.934 1.00 73.56 149 GLY A CA 1
ATOM 1161 C C . GLY A 1 149 ? 10.838 8.035 -10.239 1.00 73.56 149 GLY A C 1
ATOM 1162 O O . GLY A 1 149 ? 9.701 8.023 -9.783 1.00 73.56 149 GLY A O 1
ATOM 1163 N N . ALA A 1 150 ? 11.319 7.020 -10.968 1.00 83.50 150 ALA A N 1
ATOM 1164 C CA . ALA A 1 150 ? 10.524 5.857 -11.366 1.00 83.50 150 ALA A CA 1
ATOM 1165 C C . ALA A 1 150 ? 10.229 4.880 -10.214 1.00 83.50 150 ALA A C 1
ATOM 1167 O O . ALA A 1 150 ? 9.441 3.951 -10.374 1.00 83.50 150 ALA A O 1
ATOM 1168 N N . TYR A 1 151 ? 10.840 5.056 -9.039 1.00 88.94 151 TYR A N 1
ATOM 1169 C CA . TYR A 1 151 ? 10.481 4.263 -7.868 1.00 88.94 151 TYR A CA 1
ATOM 1170 C C . TYR A 1 151 ? 9.054 4.573 -7.425 1.00 88.94 151 TYR A C 1
ATOM 1172 O O . TYR A 1 151 ? 8.720 5.701 -7.064 1.00 88.94 151 TYR A O 1
ATOM 1180 N N . HIS A 1 152 ? 8.223 3.535 -7.397 1.00 92.19 152 HIS A N 1
ATOM 1181 C CA . HIS A 1 152 ? 6.804 3.666 -7.131 1.00 92.19 152 HIS A CA 1
ATOM 1182 C C . HIS A 1 152 ? 6.325 2.719 -6.042 1.00 92.19 152 HIS A C 1
ATOM 1184 O O . HIS A 1 152 ? 6.687 1.541 -6.003 1.00 92.19 152 HIS A O 1
ATOM 1190 N N . ALA A 1 153 ? 5.474 3.239 -5.162 1.00 94.62 153 ALA A N 1
ATOM 1191 C CA . ALA A 1 153 ? 4.883 2.480 -4.073 1.00 94.62 153 ALA A CA 1
ATOM 1192 C C . ALA A 1 153 ? 3.427 2.139 -4.377 1.00 94.62 153 ALA A C 1
ATOM 1194 O O . ALA A 1 153 ? 2.609 3.032 -4.606 1.00 94.62 153 ALA A O 1
ATOM 1195 N N . VAL A 1 154 ? 3.076 0.861 -4.245 1.00 95.00 154 VAL A N 1
ATOM 1196 C CA . VAL A 1 154 ? 1.735 0.312 -4.502 1.00 95.00 154 VAL A CA 1
ATOM 1197 C C . VAL A 1 154 ? 1.268 -0.581 -3.354 1.00 95.00 154 VAL A C 1
ATOM 1199 O O . VAL A 1 154 ? 2.057 -0.983 -2.498 1.00 95.00 154 VAL A O 1
ATOM 1202 N N . VAL A 1 155 ? -0.019 -0.937 -3.329 1.00 96.56 155 VAL A N 1
ATOM 1203 C CA . VAL A 1 155 ? -0.560 -1.867 -2.325 1.00 96.56 155 VAL A CA 1
ATOM 1204 C C . VAL A 1 155 ? -0.836 -3.230 -2.946 1.00 96.56 155 VAL A C 1
ATOM 1206 O O . VAL A 1 155 ? -1.762 -3.382 -3.736 1.00 96.56 155 VAL A O 1
ATOM 1209 N N . CYS A 1 156 ? -0.071 -4.243 -2.553 1.00 96.88 156 CYS A N 1
ATOM 1210 C CA . CYS A 1 156 ? -0.247 -5.632 -2.967 1.00 96.88 156 CYS A CA 1
ATOM 1211 C C . CYS A 1 156 ? -1.329 -6.301 -2.109 1.00 96.88 156 CYS A C 1
ATOM 1213 O O . CYS A 1 156 ? -1.201 -6.351 -0.885 1.00 96.88 156 CYS A O 1
ATOM 1215 N N . PHE A 1 157 ? -2.393 -6.826 -2.722 1.00 95.38 157 PHE A N 1
ATOM 1216 C CA . PHE A 1 157 ? -3.546 -7.357 -1.972 1.00 95.38 157 PHE A CA 1
ATOM 1217 C C . PHE A 1 157 ? -4.113 -8.679 -2.498 1.00 95.38 157 PHE A C 1
ATOM 1219 O O . PHE A 1 157 ? -5.010 -9.251 -1.878 1.00 95.38 157 PHE A O 1
ATOM 1226 N N . GLY A 1 158 ? -3.626 -9.168 -3.633 1.00 94.69 158 GLY A N 1
ATOM 1227 C CA . GLY A 1 158 ? -4.048 -10.439 -4.209 1.00 94.69 158 GLY A CA 1
ATOM 1228 C C . GLY A 1 158 ? -2.923 -11.073 -5.006 1.00 94.69 158 GLY A C 1
ATOM 1229 O O . GLY A 1 158 ? -1.878 -10.461 -5.212 1.00 94.69 158 GLY A O 1
ATOM 1230 N N . TYR A 1 159 ? -3.133 -12.303 -5.451 1.00 95.75 159 TYR A N 1
ATOM 1231 C CA . TYR A 1 159 ? -2.145 -13.035 -6.227 1.00 95.75 159 TYR A CA 1
ATOM 1232 C C . TYR A 1 159 ? -2.815 -14.068 -7.134 1.00 95.75 159 TYR A C 1
ATOM 1234 O O . TYR A 1 159 ? -3.940 -14.498 -6.872 1.00 95.75 159 TYR A O 1
ATOM 1242 N N . LYS A 1 160 ? -2.106 -14.472 -8.185 1.00 94.75 160 LYS A N 1
ATOM 1243 C CA . LYS A 1 160 ? -2.396 -15.648 -9.009 1.00 94.75 160 LYS A CA 1
ATOM 1244 C C . LYS A 1 160 ? -1.078 -16.244 -9.493 1.00 94.75 160 LYS A C 1
ATOM 1246 O O . LYS A 1 160 ? -0.103 -15.518 -9.656 1.00 94.75 160 LYS A O 1
ATOM 1251 N N . TYR A 1 161 ? -1.056 -17.550 -9.707 1.00 94.31 161 TYR A N 1
ATOM 1252 C CA . TYR A 1 161 ? 0.087 -18.230 -10.303 1.00 94.31 161 TYR A CA 1
ATOM 1253 C C . TYR A 1 161 ? -0.252 -18.596 -11.745 1.00 94.31 161 TYR A C 1
ATOM 1255 O O . TYR A 1 161 ? -1.326 -19.145 -11.994 1.00 94.31 161 TYR A O 1
ATOM 1263 N N . ASP A 1 162 ? 0.640 -18.263 -12.671 1.00 92.69 162 ASP A N 1
ATOM 1264 C CA . ASP A 1 162 ? 0.568 -18.672 -14.068 1.00 92.69 162 ASP A CA 1
ATOM 1265 C C . ASP A 1 162 ? 1.424 -19.935 -14.255 1.00 92.69 162 ASP A C 1
ATOM 1267 O O . ASP A 1 162 ? 2.653 -19.837 -14.265 1.00 92.69 162 ASP A O 1
ATOM 1271 N N . PRO A 1 163 ? 0.808 -21.122 -14.402 1.00 91.75 163 PRO A N 1
ATOM 1272 C CA . PRO A 1 163 ? 1.548 -22.369 -14.546 1.00 91.75 163 PRO A CA 1
ATOM 1273 C C . PRO A 1 163 ? 2.228 -22.513 -15.911 1.00 91.75 163 PRO A C 1
ATOM 1275 O O . PRO A 1 163 ? 3.154 -23.304 -16.027 1.00 91.75 163 PRO A O 1
ATOM 1278 N N . GLN A 1 164 ? 1.794 -21.785 -16.947 1.00 92.50 164 GLN A N 1
ATOM 1279 C CA . GLN A 1 164 ? 2.402 -21.885 -18.279 1.00 92.50 164 GLN A CA 1
ATOM 1280 C C . GLN A 1 164 ? 3.727 -21.131 -18.351 1.00 92.50 164 GLN A C 1
ATOM 1282 O O . GLN A 1 164 ? 4.635 -21.533 -19.073 1.00 92.50 164 GLN A O 1
ATOM 1287 N N . ARG A 1 165 ? 3.820 -20.019 -17.617 1.00 89.19 165 ARG A N 1
ATOM 1288 C CA . ARG A 1 165 ? 5.026 -19.183 -17.538 1.00 89.19 165 ARG A CA 1
ATOM 1289 C C . ARG A 1 165 ? 5.845 -19.418 -16.274 1.00 89.19 165 ARG A C 1
ATOM 1291 O O . ARG A 1 165 ? 6.897 -18.813 -16.125 1.00 89.19 165 ARG A O 1
ATOM 1298 N N . GLU A 1 166 ? 5.335 -20.244 -15.365 1.00 92.38 166 GLU A N 1
ATOM 1299 C CA . GLU A 1 166 ? 5.868 -20.444 -14.016 1.00 92.38 166 GLU A CA 1
ATOM 1300 C C . GLU A 1 166 ? 6.035 -19.124 -13.233 1.00 92.38 166 GLU A C 1
ATOM 1302 O O . GLU A 1 166 ? 6.921 -18.970 -12.392 1.00 92.38 166 GLU A O 1
ATOM 1307 N N . GLU A 1 167 ? 5.155 -18.151 -13.486 1.00 93.69 167 GLU A N 1
ATOM 1308 C CA . GLU A 1 167 ? 5.242 -16.803 -12.926 1.00 93.69 167 GLU A CA 1
ATOM 1309 C C . GLU A 1 167 ? 4.214 -16.588 -11.808 1.00 93.69 167 GLU A C 1
ATOM 1311 O O . GLU A 1 167 ? 3.020 -16.856 -11.953 1.00 93.69 167 GLU A O 1
ATOM 1316 N N . LEU A 1 168 ? 4.660 -16.002 -10.696 1.00 95.88 168 LEU A N 1
ATOM 1317 C CA . LEU A 1 168 ? 3.754 -15.448 -9.696 1.00 95.88 168 LEU A CA 1
ATOM 1318 C C . LEU A 1 168 ? 3.372 -14.016 -10.078 1.00 95.88 168 LEU A C 1
ATOM 1320 O O . LEU A 1 168 ? 4.243 -13.157 -10.222 1.00 95.88 168 LEU A O 1
ATOM 1324 N N . HIS A 1 169 ? 2.074 -13.736 -10.173 1.00 96.38 169 HIS A N 1
ATOM 1325 C CA . HIS A 1 169 ? 1.548 -12.392 -10.399 1.00 96.38 169 HIS A CA 1
ATOM 1326 C C . HIS A 1 169 ? 0.854 -11.878 -9.143 1.00 96.38 169 HIS A C 1
ATOM 1328 O O . HIS A 1 169 ? 0.019 -12.554 -8.541 1.00 96.38 169 HIS A O 1
ATOM 1334 N N . ILE A 1 170 ? 1.175 -10.650 -8.769 1.00 96.94 170 ILE A N 1
ATOM 1335 C CA . ILE A 1 170 ? 0.636 -9.941 -7.618 1.00 96.94 170 ILE A CA 1
ATOM 1336 C C . ILE A 1 170 ? -0.366 -8.910 -8.117 1.00 96.94 170 ILE A C 1
ATOM 1338 O O . ILE A 1 170 ? -0.083 -8.123 -9.020 1.00 96.94 170 ILE A O 1
ATOM 1342 N N . ARG A 1 171 ? -1.560 -8.920 -7.527 1.00 95.56 171 ARG A N 1
ATOM 1343 C CA . ARG A 1 171 ? -2.577 -7.905 -7.779 1.00 95.56 171 ARG A CA 1
ATOM 1344 C C . ARG A 1 171 ? -2.290 -6.700 -6.906 1.00 95.56 171 ARG A C 1
ATOM 1346 O O . ARG A 1 171 ? -2.250 -6.833 -5.675 1.00 95.56 171 ARG A O 1
ATOM 1353 N N . VAL A 1 172 ? -2.135 -5.544 -7.537 1.00 94.69 172 VAL A N 1
ATOM 1354 C CA . VAL A 1 172 ? -1.842 -4.291 -6.843 1.00 94.69 172 VAL A CA 1
ATOM 1355 C C . VAL A 1 172 ? -2.963 -3.281 -7.028 1.00 94.69 172 VAL A C 1
ATOM 1357 O O . VAL A 1 172 ? -3.656 -3.273 -8.045 1.00 94.69 172 VAL A O 1
ATOM 1360 N N . MET A 1 173 ? -3.159 -2.462 -6.001 1.00 92.31 173 MET A N 1
ATOM 1361 C CA . MET A 1 173 ? -3.927 -1.229 -6.063 1.00 92.31 173 MET A CA 1
ATOM 1362 C C . MET A 1 173 ? -2.927 -0.085 -6.154 1.00 92.31 173 MET A C 1
ATOM 1364 O O . MET A 1 173 ? -2.121 0.117 -5.239 1.00 92.31 173 MET A O 1
ATOM 1368 N N . ASP A 1 174 ? -2.979 0.604 -7.282 1.00 90.19 174 ASP A N 1
ATOM 1369 C CA . ASP A 1 174 ? -2.149 1.755 -7.604 1.00 90.19 174 ASP A CA 1
ATOM 1370 C C . ASP A 1 174 ? -2.843 3.060 -7.154 1.00 90.19 174 ASP A C 1
ATOM 1372 O O . ASP A 1 174 ? -4.032 3.069 -6.824 1.00 90.19 174 ASP A O 1
ATOM 1376 N N . ASN A 1 175 ? -2.099 4.161 -7.100 1.00 85.62 175 ASN A N 1
ATOM 1377 C CA . ASN A 1 175 ? -2.562 5.490 -6.698 1.00 85.62 175 ASN A CA 1
ATOM 1378 C C . ASN A 1 175 ? -2.502 6.540 -7.826 1.00 85.62 175 ASN A C 1
ATOM 1380 O O . ASN A 1 175 ? -2.890 7.676 -7.579 1.00 85.62 175 ASN A O 1
ATOM 1384 N N . HIS A 1 176 ? -2.110 6.164 -9.051 1.00 79.94 176 HIS A N 1
ATOM 1385 C CA . HIS A 1 176 ? -1.950 7.081 -10.197 1.00 79.94 176 HIS A CA 1
ATOM 1386 C C . HIS A 1 176 ? -3.249 7.614 -10.833 1.00 79.94 176 HIS A C 1
ATOM 1388 O O . HIS A 1 176 ? -3.195 8.558 -11.616 1.00 79.94 176 HIS A O 1
ATOM 1394 N N . ALA A 1 177 ? -4.420 7.040 -10.536 1.00 71.62 177 ALA A N 1
ATOM 1395 C CA . ALA A 1 177 ? -5.697 7.516 -11.088 1.00 71.62 177 ALA A CA 1
ATOM 1396 C C . ALA A 1 177 ? -6.842 7.399 -10.077 1.00 71.62 177 ALA A C 1
ATOM 1398 O O . ALA A 1 177 ? -6.716 6.698 -9.072 1.00 71.62 177 ALA A O 1
ATOM 1399 N N . GLU A 1 178 ? -7.964 8.083 -10.333 1.00 60.31 178 GLU A N 1
ATOM 1400 C CA . GLU A 1 178 ? -9.113 8.139 -9.408 1.00 60.31 178 GLU A CA 1
ATOM 1401 C C . GLU A 1 178 ? -9.700 6.753 -9.115 1.00 60.31 178 GLU A C 1
ATOM 1403 O O . GLU A 1 178 ? -10.153 6.487 -7.996 1.00 60.31 178 GLU A O 1
ATOM 1408 N N . ASP A 1 179 ? -9.610 5.861 -10.102 1.00 61.28 179 ASP A N 1
ATOM 1409 C CA . ASP A 1 179 ? -9.999 4.456 -9.997 1.00 61.28 179 ASP A CA 1
ATOM 1410 C C . ASP A 1 179 ? -8.874 3.554 -9.468 1.00 61.28 179 ASP A C 1
ATOM 1412 O O . ASP A 1 179 ? -9.106 2.368 -9.237 1.00 61.28 179 ASP A O 1
ATOM 1416 N N . GLY A 1 180 ? -7.679 4.115 -9.239 1.00 61.91 180 GLY A N 1
ATOM 1417 C CA . GLY A 1 180 ? -6.493 3.462 -8.686 1.00 61.91 180 GLY A CA 1
ATOM 1418 C C . GLY A 1 180 ? -6.192 2.159 -9.404 1.00 61.91 180 GLY A C 1
ATOM 1419 O O . GLY A 1 180 ? -6.534 1.101 -8.860 1.00 61.91 180 GLY A O 1
ATOM 1420 N N . PRO A 1 181 ? -5.636 2.221 -10.635 1.00 75.88 181 PRO A N 1
ATOM 1421 C CA . PRO A 1 181 ? -5.759 1.139 -11.590 1.00 75.88 181 PRO A CA 1
ATOM 1422 C C . PRO A 1 181 ? -5.317 -0.162 -10.945 1.00 75.88 181 PRO A C 1
ATOM 1424 O O . PRO A 1 181 ? -4.244 -0.279 -10.349 1.00 75.88 181 PRO A O 1
ATOM 1427 N N . LEU A 1 182 ? -6.202 -1.147 -11.022 1.00 89.44 182 LEU A N 1
ATOM 1428 C CA . LEU A 1 182 ? -5.863 -2.486 -10.597 1.00 89.44 182 LEU A CA 1
ATOM 1429 C C . LEU A 1 182 ? -4.947 -3.067 -11.663 1.00 89.44 182 LEU A C 1
ATOM 1431 O O . LEU A 1 182 ? -5.356 -3.215 -12.815 1.00 89.44 182 LEU A O 1
ATOM 1435 N N . ARG A 1 183 ? -3.723 -3.401 -11.265 1.00 92.25 183 ARG A N 1
ATOM 1436 C CA . ARG A 1 183 ? -2.714 -3.959 -12.166 1.00 92.25 183 ARG A CA 1
ATOM 1437 C C . ARG A 1 183 ? -2.283 -5.338 -11.691 1.00 92.25 183 ARG A C 1
ATOM 1439 O O . ARG A 1 183 ? -2.297 -5.636 -10.489 1.00 92.25 183 ARG A O 1
ATOM 1446 N N . TRP A 1 184 ? -1.884 -6.173 -12.641 1.00 95.19 184 TRP A N 1
ATOM 1447 C CA . TRP A 1 184 ? -1.140 -7.393 -12.358 1.00 95.19 184 TRP A CA 1
ATOM 1448 C C . TRP A 1 184 ? 0.344 -7.122 -12.547 1.00 95.19 184 TRP A C 1
ATOM 1450 O O . TRP A 1 184 ? 0.769 -6.661 -13.600 1.00 95.19 184 TRP A O 1
ATOM 1460 N N . ILE A 1 185 ? 1.133 -7.422 -11.523 1.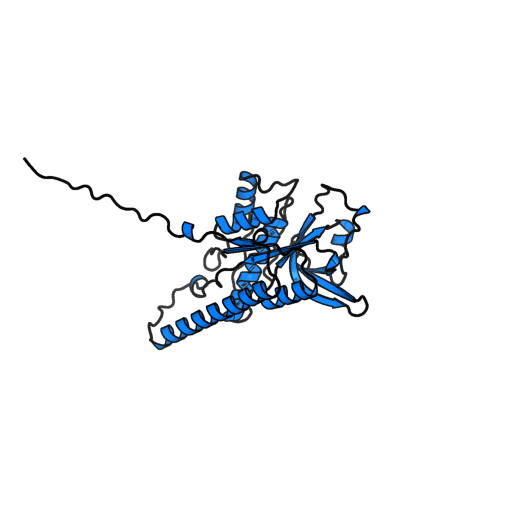00 95.62 185 ILE A N 1
ATOM 1461 C CA . ILE A 1 185 ? 2.574 -7.189 -11.504 1.00 95.62 185 ILE A CA 1
ATOM 1462 C C . ILE A 1 185 ? 3.264 -8.534 -11.318 1.00 95.62 185 ILE A C 1
ATOM 1464 O O . ILE A 1 185 ? 2.900 -9.291 -10.419 1.00 95.62 185 ILE A O 1
ATOM 1468 N N . SER A 1 186 ? 4.255 -8.860 -12.142 1.00 95.75 186 SER A N 1
ATOM 1469 C CA . SER A 1 186 ? 5.113 -10.016 -11.876 1.00 95.75 186 SER A CA 1
ATOM 1470 C C . SER A 1 186 ? 5.802 -9.834 -10.525 1.00 95.75 186 SER A C 1
ATOM 1472 O O . SER A 1 186 ? 6.340 -8.766 -10.248 1.00 95.75 186 SER A O 1
ATOM 1474 N N . PHE A 1 187 ? 5.821 -10.872 -9.689 1.00 95.69 187 PHE A N 1
ATOM 1475 C CA . PHE A 1 187 ? 6.504 -10.839 -8.395 1.00 95.69 187 PHE A CA 1
ATOM 1476 C C . PHE A 1 187 ? 7.963 -10.380 -8.534 1.00 95.69 187 PHE A C 1
ATOM 1478 O O . PHE A 1 187 ? 8.436 -9.591 -7.725 1.00 95.69 187 PHE A O 1
ATOM 1485 N N . ALA A 1 188 ? 8.642 -10.793 -9.608 1.00 93.50 188 ALA A N 1
ATOM 1486 C CA . ALA A 1 188 ? 10.012 -10.380 -9.883 1.00 93.50 188 ALA A CA 1
ATOM 1487 C C . ALA A 1 188 ? 10.153 -8.864 -10.116 1.00 93.50 188 ALA A C 1
ATOM 1489 O O . ALA A 1 188 ? 11.234 -8.327 -9.931 1.00 93.50 188 ALA A O 1
ATOM 1490 N N . ALA A 1 189 ? 9.102 -8.144 -10.511 1.00 94.56 189 ALA A N 1
ATOM 1491 C CA . ALA A 1 189 ? 9.159 -6.692 -10.699 1.00 94.56 189 ALA A CA 1
ATOM 1492 C C . ALA A 1 189 ? 9.142 -5.897 -9.382 1.00 94.56 189 ALA A C 1
ATOM 1494 O O . ALA A 1 189 ? 9.460 -4.711 -9.397 1.00 94.56 189 ALA A O 1
ATOM 1495 N N . LEU A 1 190 ? 8.784 -6.532 -8.264 1.00 94.44 190 LEU A N 1
ATOM 1496 C CA . LEU A 1 190 ? 8.756 -5.914 -6.940 1.00 94.44 190 LEU A CA 1
ATOM 1497 C C . LEU A 1 190 ? 10.106 -6.111 -6.237 1.00 94.44 190 LEU A C 1
ATOM 1499 O O . LEU A 1 190 ? 10.727 -7.169 -6.346 1.00 94.44 190 LEU A O 1
ATOM 1503 N N . GLU A 1 191 ? 10.558 -5.081 -5.530 1.00 90.88 191 GLU A N 1
ATOM 1504 C CA . GLU A 1 191 ? 11.909 -5.011 -4.953 1.00 90.88 191 GLU A CA 1
ATOM 1505 C C . GLU A 1 191 ? 11.889 -5.004 -3.431 1.00 90.88 191 GLU A C 1
ATOM 1507 O O . GLU A 1 191 ? 12.682 -5.694 -2.794 1.00 90.88 191 GLU A O 1
ATOM 1512 N N . GLU A 1 192 ? 10.950 -4.266 -2.845 1.00 92.81 192 GLU A N 1
ATOM 1513 C CA . GLU A 1 192 ? 10.830 -4.144 -1.398 1.00 92.81 192 GLU A CA 1
ATOM 1514 C C . GLU A 1 192 ? 9.385 -4.295 -0.955 1.00 92.81 192 GLU A C 1
ATOM 1516 O O . GLU A 1 192 ? 8.445 -3.939 -1.673 1.00 92.81 192 GLU A O 1
ATOM 1521 N N . PHE A 1 193 ? 9.216 -4.787 0.270 1.00 94.88 193 PHE A N 1
ATOM 1522 C CA . PHE A 1 193 ? 7.911 -5.015 0.860 1.00 94.88 193 PHE A CA 1
ATOM 1523 C C . PHE A 1 193 ? 7.862 -4.532 2.302 1.00 94.88 193 PHE A C 1
ATOM 1525 O O . PHE A 1 193 ? 8.784 -4.754 3.087 1.00 94.88 193 PHE A O 1
ATOM 1532 N N . TYR A 1 194 ? 6.734 -3.927 2.664 1.00 94.81 194 TYR A N 1
ATOM 1533 C CA . TYR A 1 194 ? 6.500 -3.405 4.002 1.00 94.81 194 TYR A CA 1
ATOM 1534 C C . TYR A 1 194 ? 5.144 -3.863 4.522 1.00 94.81 194 TYR A C 1
ATOM 1536 O O . TYR A 1 194 ? 4.110 -3.686 3.870 1.00 94.81 194 TYR A O 1
ATOM 1544 N N . LEU A 1 195 ? 5.146 -4.422 5.730 1.00 93.50 195 LEU A N 1
ATOM 1545 C CA . LEU A 1 195 ? 3.943 -4.837 6.440 1.00 93.50 195 LEU A CA 1
ATOM 1546 C C . LEU A 1 195 ? 3.709 -3.909 7.638 1.00 93.50 195 LEU A C 1
ATOM 1548 O O . LEU A 1 195 ? 4.365 -4.073 8.669 1.00 93.50 195 LEU A O 1
ATOM 1552 N N . PRO A 1 196 ? 2.769 -2.951 7.544 1.00 93.38 196 PRO A N 1
ATOM 1553 C CA . PRO A 1 196 ? 2.286 -2.223 8.711 1.00 93.38 196 PRO A CA 1
ATOM 1554 C C . PRO A 1 196 ? 1.733 -3.180 9.773 1.00 93.38 196 PRO A C 1
ATOM 1556 O O . PRO A 1 196 ? 1.012 -4.121 9.445 1.00 93.38 196 PRO A O 1
ATOM 1559 N N . LEU A 1 197 ? 2.043 -2.923 11.043 1.00 88.81 197 LEU A N 1
ATOM 1560 C CA . LEU A 1 197 ? 1.562 -3.714 12.173 1.00 88.81 197 LEU A CA 1
ATOM 1561 C C . LEU A 1 197 ? 0.355 -3.043 12.820 1.00 88.81 197 LEU A C 1
ATOM 1563 O O . LEU A 1 197 ? 0.445 -1.920 13.323 1.00 88.81 197 LEU A O 1
ATOM 1567 N N . ILE A 1 198 ? -0.772 -3.750 12.840 1.00 86.25 198 ILE A N 1
ATOM 1568 C CA . ILE A 1 198 ? -1.979 -3.305 13.534 1.00 86.25 198 ILE A CA 1
ATOM 1569 C C . ILE A 1 198 ? -2.001 -3.901 14.944 1.00 86.25 198 ILE A C 1
ATOM 1571 O O . ILE A 1 198 ? -1.986 -5.125 15.067 1.00 86.25 198 ILE A O 1
ATOM 1575 N N . PRO A 1 199 ? -2.093 -3.073 16.003 1.00 74.44 199 PRO A N 1
ATOM 1576 C CA . PRO A 1 199 ? -2.099 -3.565 17.376 1.00 74.44 199 PRO A CA 1
ATOM 1577 C C . PRO A 1 199 ? -3.373 -4.353 17.699 1.00 74.44 199 PRO A C 1
ATOM 1579 O O . PRO A 1 199 ? -3.292 -5.462 18.213 1.00 74.44 199 PRO A O 1
ATOM 1582 N N . GLU A 1 200 ? -4.544 -3.797 17.375 1.00 72.56 200 GLU A N 1
ATOM 1583 C CA . GLU A 1 200 ? -5.852 -4.433 17.556 1.00 72.56 200 GLU A CA 1
ATOM 1584 C C . GLU A 1 200 ? -6.851 -3.885 16.517 1.00 72.56 200 GLU A C 1
ATOM 1586 O O . GLU A 1 200 ? -6.731 -2.718 16.117 1.00 72.56 200 GLU A O 1
ATOM 1591 N N . PRO A 1 201 ? -7.850 -4.681 16.080 1.00 69.25 201 PRO A N 1
ATOM 1592 C CA . PRO A 1 201 ? -8.946 -4.174 15.259 1.00 69.25 201 PRO A CA 1
ATOM 1593 C C . PRO A 1 201 ? -9.677 -3.035 15.976 1.00 69.25 201 PRO A C 1
ATOM 1595 O O . PRO A 1 201 ? -9.929 -3.120 17.180 1.00 69.25 201 PRO A O 1
ATOM 1598 N N . VAL A 1 202 ? -10.076 -1.992 15.242 1.00 71.50 202 VAL A N 1
ATOM 1599 C CA . VAL A 1 202 ? -10.857 -0.894 15.828 1.00 71.50 202 VAL A CA 1
ATOM 1600 C C . VAL A 1 202 ? -12.132 -1.435 16.481 1.00 71.50 202 VAL A C 1
ATOM 1602 O O . VAL A 1 202 ? -12.861 -2.239 15.905 1.00 71.50 202 VAL A O 1
ATOM 1605 N N . GLU A 1 203 ? -12.418 -0.995 17.702 1.00 69.38 203 GLU A N 1
ATOM 1606 C CA . GLU A 1 203 ? -13.586 -1.470 18.439 1.00 69.38 203 GLU A CA 1
ATOM 1607 C C . GLU A 1 203 ? -14.898 -0.983 17.813 1.00 69.38 203 GLU A C 1
ATOM 1609 O O . GLU A 1 203 ? -15.053 0.189 17.463 1.00 69.38 203 GLU A O 1
ATOM 1614 N N . LEU A 1 204 ? -15.882 -1.883 17.747 1.00 65.56 204 LEU A N 1
ATOM 1615 C CA . LEU A 1 204 ? -17.186 -1.658 17.115 1.00 65.56 204 LEU A CA 1
ATOM 1616 C C . LEU A 1 204 ? -17.919 -0.416 17.657 1.00 65.56 204 LEU A C 1
ATOM 1618 O O . LEU A 1 204 ? -18.611 0.276 16.912 1.00 65.56 204 LEU A O 1
ATOM 1622 N N . HIS A 1 205 ? -17.758 -0.099 18.944 1.00 64.81 205 HIS A N 1
ATOM 1623 C CA . HIS A 1 205 ? -18.404 1.062 19.558 1.00 64.81 205 HIS A CA 1
ATOM 1624 C C . HIS A 1 205 ? -17.839 2.398 19.050 1.00 64.81 205 HIS A C 1
ATOM 1626 O O . HIS A 1 205 ? -18.581 3.376 18.985 1.00 64.81 205 HIS A O 1
ATOM 1632 N N . LYS A 1 206 ? -16.568 2.441 18.617 1.00 65.62 206 LYS A N 1
ATOM 1633 C CA . LYS A 1 206 ? -15.957 3.632 17.994 1.00 65.62 206 LYS A CA 1
ATOM 1634 C C . LYS A 1 206 ? -16.551 3.913 16.614 1.00 65.62 206 LYS A C 1
ATOM 1636 O O . LYS A 1 206 ? -16.455 5.035 16.121 1.00 65.62 206 LYS A O 1
ATOM 1641 N N . LEU A 1 207 ? -17.199 2.905 16.023 1.00 64.38 207 LEU A N 1
ATOM 1642 C CA . LEU A 1 207 ? -17.795 2.956 14.694 1.00 64.38 207 LEU A CA 1
ATOM 1643 C C . LEU A 1 207 ? -19.297 3.298 14.685 1.00 64.38 207 LEU A C 1
ATOM 1645 O O . LEU A 1 207 ? -19.865 3.528 13.620 1.00 64.38 207 LEU A O 1
ATOM 1649 N N . ARG A 1 208 ? -19.967 3.367 15.847 1.00 61.03 208 ARG A N 1
ATOM 1650 C CA . ARG A 1 208 ? -21.422 3.598 15.943 1.00 61.03 208 ARG A CA 1
ATOM 1651 C C . ARG A 1 208 ? -21.769 5.031 16.367 1.00 61.03 208 ARG A C 1
ATOM 1653 O O . ARG A 1 208 ? -21.146 5.615 17.243 1.00 61.03 208 ARG A O 1
ATOM 1660 N N . ARG A 1 209 ? -22.829 5.585 15.760 1.00 51.38 209 ARG A N 1
ATOM 1661 C CA . ARG A 1 209 ? -23.309 6.979 15.929 1.00 51.38 209 ARG A CA 1
ATOM 1662 C C . ARG A 1 209 ? -24.064 7.231 17.248 1.00 51.38 209 ARG A C 1
ATOM 1664 O O . ARG A 1 209 ? -24.298 8.379 17.603 1.00 51.38 209 ARG A O 1
ATOM 1671 N N . LYS A 1 210 ? -24.449 6.176 17.976 1.00 47.31 210 LYS A N 1
ATOM 1672 C CA . LYS A 1 210 ? -25.117 6.246 19.286 1.00 47.31 210 LYS A CA 1
ATOM 1673 C C . LYS A 1 210 ? -24.610 5.129 20.193 1.00 47.31 210 LYS A C 1
ATOM 1675 O O . LYS A 1 210 ? -24.633 3.961 19.808 1.00 47.31 210 LYS A O 1
ATOM 1680 N N . LYS A 1 211 ? -24.228 5.495 21.420 1.00 46.62 211 LYS A N 1
ATOM 1681 C CA . LYS A 1 211 ? -24.093 4.569 22.548 1.00 46.62 211 LYS A CA 1
ATOM 1682 C C . LYS A 1 211 ? -25.493 4.004 22.811 1.00 46.62 211 LYS A C 1
ATOM 1684 O O . LYS A 1 211 ? -26.315 4.669 23.436 1.00 46.62 211 LYS A O 1
ATOM 1689 N N . LYS A 1 212 ? -25.822 2.824 22.272 1.00 46.22 212 LYS A N 1
ATOM 1690 C CA . LYS A 1 212 ? -26.947 2.061 22.829 1.00 46.22 212 LYS A CA 1
ATOM 1691 C C . LYS A 1 212 ? -26.501 1.755 24.257 1.00 46.22 212 LYS A C 1
ATOM 1693 O O . LYS A 1 212 ? -25.384 1.269 24.421 1.00 46.22 212 LYS A O 1
ATOM 1698 N N . ARG A 1 213 ? -27.280 2.166 25.264 1.00 45.72 213 ARG A N 1
ATOM 1699 C CA . ARG A 1 213 ? -27.023 1.821 26.670 1.00 45.72 213 ARG A CA 1
ATOM 1700 C C . ARG A 1 213 ? -26.736 0.319 26.683 1.00 45.72 213 ARG A C 1
ATOM 1702 O O . ARG A 1 213 ? -27.595 -0.450 26.263 1.00 45.72 213 ARG A O 1
ATOM 1709 N N . GLU A 1 214 ? -25.507 -0.066 27.010 1.00 51.84 214 GLU A N 1
ATOM 1710 C CA . GLU A 1 214 ? -25.193 -1.476 27.191 1.00 51.84 214 GLU A CA 1
ATOM 1711 C C . GLU A 1 214 ? -26.049 -1.931 28.362 1.00 51.84 214 GLU A C 1
ATOM 1713 O O . GLU A 1 214 ? -25.901 -1.424 29.473 1.00 51.84 214 GLU A O 1
ATOM 1718 N N . GLU A 1 215 ? -26.989 -2.834 28.110 1.00 49.41 215 GLU A N 1
ATOM 1719 C CA . GLU A 1 215 ? -27.580 -3.597 29.195 1.00 49.41 215 GLU A CA 1
ATOM 1720 C C . GLU A 1 215 ? -26.440 -4.410 29.800 1.00 49.41 215 GLU A C 1
ATOM 1722 O O . GLU A 1 215 ? -25.902 -5.327 29.177 1.00 49.41 215 GLU A O 1
ATOM 1727 N N . HIS A 1 216 ? -26.008 -3.996 30.990 1.00 52.56 216 HIS A N 1
ATOM 1728 C CA . HIS A 1 216 ? -25.005 -4.680 31.791 1.00 52.56 216 HIS A CA 1
ATOM 1729 C C . HIS A 1 216 ? -25.601 -5.991 32.312 1.00 52.56 216 HIS A C 1
ATOM 1731 O O . HIS A 1 216 ? -25.935 -6.121 33.485 1.00 52.56 216 HIS A O 1
ATOM 1737 N N . SER A 1 217 ? -25.787 -6.958 31.415 1.00 69.06 217 SER A N 1
ATOM 1738 C CA . SER A 1 217 ? -26.060 -8.339 31.785 1.00 69.06 217 SER A CA 1
ATOM 1739 C C . SER A 1 217 ? -24.744 -9.103 31.883 1.00 69.06 217 SER A C 1
ATOM 1741 O O . SER A 1 217 ? -23.797 -8.862 31.127 1.00 69.06 217 SER A O 1
ATOM 1743 N N . VAL A 1 218 ? -24.693 -10.071 32.796 1.00 69.38 218 VAL A N 1
ATOM 1744 C CA . VAL A 1 218 ? -23.561 -11.000 32.920 1.00 69.38 218 VAL A CA 1
ATOM 1745 C C . VAL A 1 218 ? -23.292 -11.704 31.582 1.00 69.38 218 VAL A C 1
ATOM 1747 O O . VAL A 1 218 ? -22.141 -11.849 31.182 1.00 69.38 218 VAL A O 1
ATOM 1750 N N . SER A 1 219 ? -24.349 -12.045 30.835 1.00 67.81 219 SER A N 1
ATOM 1751 C CA . SER A 1 219 ? -24.253 -12.641 29.496 1.00 67.81 219 SER A CA 1
ATOM 1752 C C . SER A 1 219 ? -23.511 -11.743 28.493 1.00 67.81 219 SER A C 1
ATOM 1754 O O . SER A 1 219 ? -22.615 -12.208 27.783 1.00 67.81 219 SER A O 1
ATOM 1756 N N . ALA A 1 220 ? -23.802 -10.437 28.477 1.00 63.38 220 ALA A N 1
ATOM 1757 C CA . ALA A 1 220 ? -23.106 -9.481 27.614 1.00 63.38 220 ALA A CA 1
ATOM 1758 C C . ALA A 1 220 ? -21.618 -9.347 27.983 1.00 63.38 220 ALA A C 1
ATOM 1760 O O . ALA A 1 220 ? -20.764 -9.303 27.095 1.00 63.38 220 ALA A O 1
ATOM 1761 N N . TYR A 1 221 ? -21.292 -9.352 29.280 1.00 69.06 221 TYR A N 1
ATOM 1762 C CA . TYR A 1 221 ? -19.908 -9.300 29.755 1.00 69.06 221 TYR A CA 1
ATOM 1763 C C . TYR A 1 221 ? -19.109 -10.554 29.375 1.00 69.06 221 TYR A C 1
ATOM 1765 O O . TYR A 1 221 ? -17.988 -10.452 28.868 1.00 69.06 221 TYR A O 1
ATOM 1773 N N . VAL A 1 222 ? -19.692 -11.740 29.569 1.00 71.38 222 VAL A N 1
ATOM 1774 C CA . VAL A 1 222 ? -19.077 -13.020 29.184 1.00 71.38 222 VAL A CA 1
ATOM 1775 C C . VAL A 1 222 ? -18.849 -13.067 27.673 1.00 71.38 222 VAL A C 1
ATOM 1777 O O . VAL A 1 222 ? -17.739 -13.360 27.234 1.00 71.38 222 VAL A O 1
ATOM 1780 N N . THR A 1 223 ? -19.850 -12.681 26.877 1.00 71.44 223 THR A N 1
ATOM 1781 C CA . THR A 1 223 ? -19.739 -12.627 25.410 1.00 71.44 223 THR A CA 1
ATOM 1782 C C . THR A 1 223 ? -18.620 -11.677 24.970 1.00 71.44 223 THR A C 1
ATOM 1784 O O . THR A 1 223 ? -17.773 -12.048 24.160 1.00 71.44 223 THR A O 1
ATOM 1787 N N . HIS A 1 224 ? -18.550 -10.471 25.544 1.00 70.50 224 HIS A N 1
ATOM 1788 C CA . HIS A 1 224 ? -17.488 -9.506 25.241 1.00 70.50 224 HIS A CA 1
ATOM 1789 C C . HIS A 1 224 ? -16.095 -10.040 25.606 1.00 70.50 224 HIS A C 1
ATOM 1791 O O . HIS A 1 224 ? -15.131 -9.867 24.853 1.00 70.50 224 HIS A O 1
ATOM 1797 N N . SER A 1 225 ? -15.984 -10.708 26.754 1.00 71.50 225 SER A N 1
ATOM 1798 C CA . SER A 1 225 ? -14.729 -11.287 27.238 1.00 71.50 225 SER A CA 1
ATOM 1799 C C . SER A 1 225 ? -14.248 -12.420 26.329 1.00 71.50 225 SER A C 1
ATOM 1801 O O . SER A 1 225 ? -13.070 -12.455 25.975 1.00 71.50 225 SER A O 1
ATOM 1803 N N . MET A 1 226 ? -15.159 -13.286 25.873 1.00 73.06 226 MET A N 1
ATOM 1804 C CA . MET A 1 226 ? -14.854 -14.363 24.925 1.00 73.06 226 MET A CA 1
ATOM 1805 C C . MET A 1 226 ? -14.422 -13.835 23.560 1.00 73.06 226 MET A C 1
ATOM 1807 O O . MET A 1 226 ? -13.370 -14.234 23.067 1.00 73.06 226 MET A O 1
ATOM 1811 N N . VAL A 1 227 ? -15.137 -12.851 23.008 1.00 71.25 227 VAL A N 1
ATOM 1812 C CA . VAL A 1 227 ? -14.744 -12.190 21.751 1.00 71.25 227 VAL A CA 1
ATOM 1813 C C . VAL A 1 227 ? -13.372 -11.518 21.883 1.00 71.25 227 VAL A C 1
ATOM 1815 O O . VAL A 1 227 ? -12.567 -11.533 20.954 1.00 71.25 227 VAL A O 1
ATOM 1818 N N . THR A 1 228 ? -13.070 -10.924 23.039 1.00 70.31 228 THR A N 1
ATOM 1819 C CA . THR A 1 228 ? -11.761 -10.304 23.296 1.00 70.31 228 THR A CA 1
ATOM 1820 C C . THR A 1 228 ? -10.645 -11.349 23.377 1.00 70.31 228 THR A C 1
ATOM 1822 O O . THR A 1 228 ? -9.562 -11.130 22.833 1.00 70.31 228 THR A O 1
ATOM 1825 N N . LEU A 1 229 ? -10.896 -12.491 24.022 1.00 73.38 229 LEU A N 1
ATOM 1826 C CA . LEU A 1 229 ? -9.946 -13.600 24.099 1.00 73.38 229 LEU A CA 1
ATOM 1827 C C . LEU A 1 229 ? -9.663 -14.185 22.709 1.00 73.38 229 LEU A C 1
ATOM 1829 O O . LEU A 1 229 ? -8.503 -14.358 22.341 1.00 73.38 229 LEU A O 1
ATOM 1833 N N . GLU A 1 230 ? -10.711 -14.423 21.920 1.00 72.56 230 GLU A N 1
ATOM 1834 C CA . GLU A 1 230 ? -10.606 -14.938 20.553 1.00 72.56 230 GLU A CA 1
ATOM 1835 C C . GLU A 1 230 ? -9.7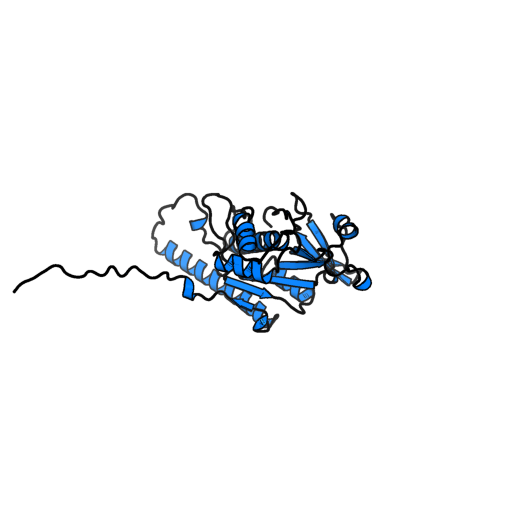93 -13.987 19.665 1.00 72.56 230 GLU A C 1
ATOM 1837 O O . GLU A 1 230 ? -8.866 -14.415 18.976 1.00 72.56 230 GLU A O 1
ATOM 1842 N N . LYS A 1 231 ? -10.046 -12.673 19.759 1.00 66.50 231 LYS A N 1
ATOM 1843 C CA . LYS A 1 231 ? -9.233 -11.650 19.079 1.00 66.50 231 LYS A CA 1
ATOM 1844 C C . LYS A 1 231 ? -7.756 -11.753 19.453 1.00 66.50 231 LYS A C 1
ATOM 1846 O O . LYS A 1 231 ? -6.909 -11.762 18.563 1.00 66.50 231 LYS A O 1
ATOM 1851 N N . LYS A 1 232 ? -7.442 -11.839 20.751 1.00 68.31 232 LYS A N 1
ATOM 1852 C CA . LYS A 1 232 ? -6.055 -11.941 21.234 1.00 68.31 232 LYS A CA 1
ATOM 1853 C C . LYS A 1 232 ? -5.377 -13.216 20.741 1.00 68.31 232 LYS A C 1
ATOM 1855 O O . LYS A 1 232 ? -4.232 -13.151 20.299 1.00 68.31 232 LYS A O 1
ATOM 1860 N N . LEU A 1 233 ? -6.086 -14.344 20.758 1.00 72.06 233 LEU A N 1
ATOM 1861 C CA . LEU A 1 233 ? -5.582 -15.618 20.253 1.00 72.06 233 LEU A CA 1
ATOM 1862 C C . LEU A 1 233 ? -5.288 -15.546 18.750 1.00 72.06 233 LEU A C 1
ATOM 1864 O O . LEU A 1 233 ? -4.199 -15.918 18.325 1.00 72.06 233 LEU A O 1
ATOM 1868 N N . MET A 1 234 ? -6.212 -15.009 17.950 1.00 67.81 234 MET A N 1
ATOM 1869 C CA . MET A 1 234 ? -6.023 -14.880 16.502 1.00 67.81 234 MET A CA 1
ATOM 1870 C C . MET A 1 234 ? -4.876 -13.933 16.142 1.00 67.81 234 MET A C 1
ATOM 1872 O O . MET A 1 234 ? -4.112 -14.218 15.218 1.00 67.81 234 MET A O 1
ATOM 1876 N N . THR A 1 235 ? -4.718 -12.827 16.874 1.00 64.12 235 THR A N 1
ATOM 1877 C CA . THR A 1 235 ? -3.554 -11.943 16.728 1.00 64.12 235 THR A CA 1
ATOM 1878 C C . THR A 1 235 ? -2.262 -12.675 17.087 1.00 64.12 235 THR A C 1
ATOM 1880 O O . THR A 1 235 ? -1.300 -12.609 16.328 1.00 64.12 235 THR A O 1
ATOM 1883 N N . TRP A 1 236 ? -2.241 -13.428 18.191 1.00 67.75 236 TRP A N 1
ATOM 1884 C CA . TRP A 1 236 ? -1.062 -14.191 18.604 1.00 67.75 236 TRP A CA 1
ATOM 1885 C C . TRP A 1 236 ? -0.670 -15.274 17.591 1.00 67.75 236 TRP A C 1
ATOM 1887 O O . TRP A 1 236 ? 0.506 -15.379 17.250 1.00 67.75 236 TRP A O 1
ATOM 1897 N N . ILE A 1 237 ? -1.636 -16.032 17.055 1.00 69.06 237 ILE A N 1
ATOM 1898 C CA . ILE A 1 237 ? -1.387 -17.042 16.011 1.00 69.06 237 ILE A CA 1
ATOM 1899 C C . ILE A 1 237 ? -0.740 -16.385 14.786 1.00 69.06 237 ILE A C 1
ATOM 1901 O O . ILE A 1 237 ? 0.261 -16.889 14.283 1.00 69.06 237 ILE A O 1
ATOM 1905 N N . ARG A 1 238 ? -1.257 -15.229 14.351 1.00 65.38 238 ARG A N 1
ATOM 1906 C CA . ARG A 1 238 ? -0.694 -14.458 13.234 1.00 65.38 238 ARG A CA 1
ATOM 1907 C C . ARG A 1 238 ? 0.738 -14.006 13.503 1.00 65.38 238 ARG A C 1
ATOM 1909 O O . ARG A 1 238 ? 1.605 -14.238 12.668 1.00 65.38 238 ARG A O 1
ATOM 1916 N N . CYS A 1 239 ? 1.003 -13.383 14.651 1.00 64.25 239 CYS A N 1
ATOM 1917 C CA . CYS A 1 239 ? 2.363 -12.962 15.000 1.00 64.25 239 CYS A CA 1
ATOM 1918 C C . CYS A 1 239 ? 3.323 -14.159 15.030 1.00 64.25 239 CYS A C 1
ATOM 1920 O O . CYS A 1 239 ? 4.413 -14.090 14.475 1.00 64.25 239 CYS A O 1
ATOM 1922 N N . ARG A 1 240 ? 2.878 -15.299 15.573 1.00 69.56 240 ARG A N 1
ATOM 1923 C CA . ARG A 1 240 ? 3.673 -16.528 15.612 1.00 69.56 240 ARG A CA 1
ATOM 1924 C C . ARG A 1 240 ? 3.967 -17.097 14.220 1.00 69.56 240 ARG A C 1
ATOM 1926 O O . ARG A 1 240 ? 5.030 -17.680 14.024 1.00 69.56 240 ARG A O 1
ATOM 1933 N N . GLU A 1 241 ? 3.053 -16.970 13.257 1.00 66.56 241 GLU A N 1
ATOM 1934 C CA . GLU A 1 241 ? 3.329 -17.347 11.864 1.00 66.56 241 GLU A CA 1
ATOM 1935 C C . GLU A 1 241 ? 4.361 -16.425 11.209 1.00 66.56 241 GLU A C 1
ATOM 1937 O O . GLU A 1 241 ? 5.243 -16.934 10.512 1.00 66.56 241 GLU A O 1
ATOM 1942 N N . LEU A 1 242 ? 4.301 -15.112 11.472 1.00 63.59 242 LEU A N 1
ATOM 1943 C CA . LEU A 1 242 ? 5.349 -14.184 11.037 1.00 63.59 242 LEU A CA 1
ATOM 1944 C C . LEU A 1 242 ? 6.702 -14.620 11.599 1.00 63.59 242 LEU A C 1
ATOM 1946 O O . LEU A 1 242 ? 7.602 -14.922 10.826 1.00 63.59 242 LEU A O 1
ATOM 1950 N N . ASP A 1 243 ? 6.804 -14.809 12.914 1.00 64.50 243 ASP A N 1
ATOM 1951 C CA . ASP A 1 243 ? 8.053 -15.218 13.568 1.00 64.50 243 ASP A CA 1
ATOM 1952 C C . ASP A 1 243 ? 8.584 -16.574 13.064 1.00 64.50 243 ASP A C 1
ATOM 1954 O O . ASP A 1 243 ? 9.794 -16.806 13.000 1.00 64.50 243 ASP A O 1
ATOM 1958 N N . ARG A 1 244 ? 7.683 -17.500 12.702 1.00 67.25 244 ARG A N 1
ATOM 1959 C CA . ARG A 1 244 ? 8.045 -18.850 12.243 1.00 67.25 244 ARG A CA 1
ATOM 1960 C C . ARG A 1 244 ? 8.614 -18.864 10.828 1.00 67.25 244 ARG A C 1
ATOM 1962 O O . ARG A 1 244 ? 9.530 -19.641 10.565 1.00 67.25 244 ARG A O 1
ATOM 1969 N N . PHE A 1 245 ? 8.036 -18.087 9.915 1.00 64.31 245 PHE A N 1
ATOM 1970 C CA . PHE A 1 245 ? 8.369 -18.147 8.485 1.00 64.31 245 PHE A CA 1
ATOM 1971 C C . PHE A 1 245 ? 9.222 -16.974 8.007 1.00 64.31 245 PHE A C 1
ATOM 1973 O O . PHE A 1 245 ? 9.899 -17.091 6.988 1.00 64.31 245 PHE A O 1
ATOM 1980 N N . TYR A 1 246 ? 9.214 -15.882 8.758 1.00 62.81 246 TYR A N 1
ATOM 1981 C CA . TYR A 1 246 ? 9.864 -14.622 8.447 1.00 62.81 246 TYR A CA 1
ATOM 1982 C C . TYR A 1 246 ? 10.600 -14.221 9.714 1.00 62.81 246 TYR A C 1
ATOM 1984 O O . TYR A 1 246 ? 10.110 -13.379 10.443 1.00 62.81 246 TYR A O 1
ATOM 1992 N N . LYS A 1 247 ? 11.719 -14.878 10.049 1.00 59.41 247 LYS A N 1
ATOM 1993 C CA . LYS A 1 247 ? 12.568 -14.454 11.175 1.00 59.41 247 LYS A CA 1
ATOM 1994 C C . LYS A 1 247 ? 13.162 -13.087 10.812 1.00 59.41 247 LYS A C 1
ATOM 1996 O O . LYS A 1 247 ? 14.182 -13.076 10.120 1.00 59.41 247 LYS A O 1
ATOM 2001 N N . PRO A 1 248 ? 12.549 -11.950 11.189 1.00 59.00 248 PRO A N 1
ATOM 2002 C CA . PRO A 1 248 ? 13.024 -10.660 10.728 1.00 59.00 248 PRO A CA 1
ATOM 2003 C C . PRO A 1 248 ? 14.321 -10.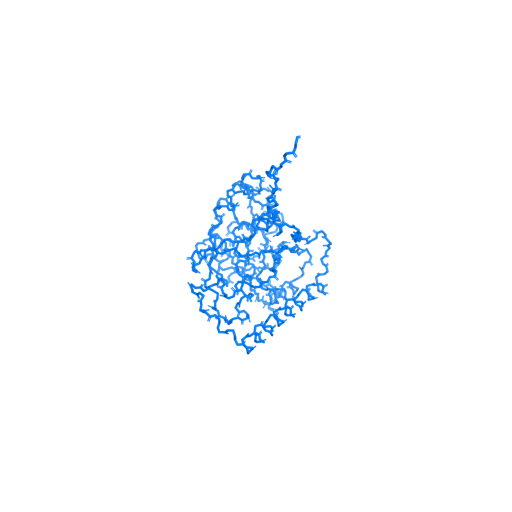387 11.484 1.00 59.00 248 PRO A C 1
ATOM 2005 O O . PRO A 1 248 ? 14.426 -10.698 12.677 1.00 59.00 248 PRO A O 1
ATOM 2008 N N . ARG A 1 249 ? 15.328 -9.810 10.830 1.00 63.09 249 ARG A N 1
ATOM 2009 C CA . ARG A 1 249 ? 16.482 -9.316 11.584 1.00 63.09 249 ARG A CA 1
ATOM 2010 C C . ARG A 1 249 ? 15.976 -8.168 12.455 1.00 63.09 249 ARG A C 1
ATOM 2012 O O . ARG A 1 249 ? 15.025 -7.480 12.097 1.00 63.09 249 ARG A O 1
ATOM 2019 N N . GLN A 1 250 ? 16.597 -7.930 13.606 1.00 57.75 250 GLN A N 1
ATOM 2020 C CA . GLN A 1 250 ? 16.131 -6.886 14.530 1.00 57.75 250 GLN A CA 1
ATOM 2021 C C . GLN A 1 250 ? 16.058 -5.492 13.869 1.00 57.75 250 GLN A C 1
ATOM 2023 O O . GLN A 1 250 ? 15.206 -4.684 14.224 1.00 57.75 250 GLN A O 1
ATOM 2028 N N . GLN A 1 251 ? 16.906 -5.240 12.868 1.00 62.78 251 GLN A N 1
ATOM 2029 C CA . GLN A 1 251 ? 16.917 -4.021 12.049 1.00 62.78 251 GLN A CA 1
ATOM 2030 C C . GLN A 1 251 ? 15.722 -3.890 11.080 1.00 62.78 251 GLN A C 1
ATOM 2032 O O . GLN A 1 251 ? 15.438 -2.794 10.604 1.00 62.78 251 GLN A O 1
ATOM 2037 N N . ASP A 1 252 ? 15.007 -4.984 10.815 1.00 74.19 252 ASP A N 1
ATOM 2038 C CA . ASP A 1 252 ? 13.893 -5.054 9.865 1.00 74.19 252 ASP A CA 1
ATOM 2039 C C . ASP A 1 252 ? 12.551 -4.731 10.539 1.00 74.19 252 ASP A C 1
ATOM 2041 O O . ASP A 1 252 ? 11.495 -4.787 9.909 1.00 74.19 252 ASP A O 1
ATOM 2045 N N . VAL A 1 253 ? 12.562 -4.418 11.838 1.00 78.69 253 VAL A N 1
ATOM 2046 C CA . VAL A 1 253 ? 11.354 -4.180 12.628 1.00 78.69 253 VAL A CA 1
ATOM 2047 C C . VAL A 1 253 ? 11.425 -2.819 13.292 1.00 78.69 253 VAL A C 1
ATOM 2049 O O . VAL A 1 253 ? 12.353 -2.509 14.035 1.00 78.69 253 VAL A O 1
ATOM 2052 N N . PHE A 1 254 ? 10.383 -2.023 13.088 1.00 85.56 254 PHE A N 1
ATOM 2053 C CA . PHE A 1 254 ? 10.132 -0.845 13.902 1.00 85.56 254 PHE A CA 1
ATOM 2054 C C . PHE A 1 254 ? 8.908 -1.095 14.775 1.00 85.56 254 PHE A C 1
ATOM 2056 O O . PHE A 1 254 ? 7.842 -1.426 14.257 1.00 85.56 254 PHE A O 1
ATOM 2063 N N . LEU A 1 255 ? 9.043 -0.880 16.085 1.00 83.94 255 LEU A N 1
ATOM 2064 C CA . LEU A 1 255 ? 7.939 -0.887 17.042 1.00 83.94 255 LEU A CA 1
ATOM 2065 C C . LEU A 1 255 ? 7.882 0.464 17.756 1.00 83.94 255 LEU A C 1
ATOM 2067 O O . LEU A 1 255 ? 8.895 0.977 18.229 1.00 83.94 255 LEU A O 1
ATOM 2071 N N . LEU A 1 256 ? 6.686 1.038 17.837 1.00 80.50 256 LEU A N 1
ATOM 2072 C CA . LEU A 1 256 ? 6.432 2.256 18.590 1.00 80.50 256 LEU A CA 1
ATOM 2073 C C . LEU A 1 256 ? 6.412 1.918 20.086 1.00 80.50 256 LEU A C 1
ATOM 2075 O O . LEU A 1 256 ? 5.576 1.136 20.537 1.00 80.50 256 LEU A O 1
ATOM 2079 N N . ASP A 1 257 ? 7.321 2.520 20.850 1.00 72.56 257 ASP A N 1
ATOM 2080 C CA . ASP A 1 257 ? 7.451 2.261 22.283 1.00 72.56 257 ASP A CA 1
ATOM 2081 C C . ASP A 1 257 ? 6.179 2.710 23.040 1.00 72.56 257 ASP A C 1
ATOM 2083 O O . ASP A 1 257 ? 5.725 3.855 22.924 1.00 72.56 257 ASP A O 1
ATOM 2087 N N . ASN A 1 258 ? 5.567 1.810 23.819 1.00 50.22 258 ASN A N 1
ATOM 2088 C CA . ASN A 1 258 ? 4.262 2.033 24.471 1.00 50.22 258 ASN A CA 1
ATOM 2089 C C . ASN A 1 258 ? 4.298 3.092 25.596 1.00 50.22 258 ASN A C 1
ATOM 2091 O O . ASN A 1 258 ? 3.252 3.446 26.145 1.00 50.22 258 ASN A O 1
ATOM 2095 N N . LYS A 1 259 ? 5.474 3.635 25.931 1.00 40.03 259 LYS A N 1
ATOM 2096 C CA . LYS A 1 259 ? 5.667 4.591 27.035 1.00 40.03 259 LYS A CA 1
ATOM 2097 C C . LYS A 1 259 ? 5.072 5.985 26.798 1.00 40.03 259 LYS A C 1
ATOM 2099 O O . LYS A 1 259 ? 4.924 6.736 27.754 1.00 40.03 259 LYS A O 1
ATOM 2104 N N . LEU A 1 260 ? 4.670 6.332 25.573 1.00 37.38 260 LEU A N 1
ATOM 2105 C CA . LEU A 1 260 ? 4.109 7.658 25.255 1.00 37.38 260 LEU A CA 1
ATOM 2106 C C . LEU A 1 260 ? 2.573 7.757 25.379 1.00 37.38 260 LEU A C 1
ATOM 2108 O O . LEU A 1 260 ? 2.007 8.803 25.068 1.00 37.38 260 LEU A O 1
ATOM 2112 N N . ARG A 1 261 ? 1.871 6.703 25.831 1.00 35.38 261 ARG A N 1
ATOM 2113 C CA . ARG A 1 261 ? 0.397 6.730 25.989 1.00 35.38 261 ARG A CA 1
ATOM 2114 C C . ARG A 1 261 ? -0.106 7.249 27.340 1.00 35.38 261 ARG A C 1
ATOM 2116 O O . ARG A 1 261 ? -1.304 7.485 27.466 1.00 35.38 261 ARG A O 1
ATOM 2123 N N . HIS A 1 262 ? 0.776 7.494 28.306 1.00 29.72 262 HIS A N 1
ATOM 2124 C CA . HIS A 1 262 ? 0.424 8.179 29.548 1.00 29.72 262 HIS A CA 1
ATOM 2125 C C . HIS A 1 262 ? 1.053 9.572 29.552 1.00 29.72 262 HIS A C 1
ATOM 2127 O O . HIS A 1 262 ? 2.204 9.753 29.941 1.00 29.72 262 HIS A O 1
ATOM 2133 N N . GLY A 1 263 ? 0.294 10.561 29.072 1.00 25.58 263 GLY A N 1
ATOM 2134 C CA . GLY A 1 263 ? 0.591 11.960 29.371 1.00 25.58 263 GLY A CA 1
ATOM 2135 C C . GLY A 1 263 ? 0.541 12.184 30.890 1.00 25.58 263 GLY A C 1
ATOM 2136 O O . GLY A 1 263 ? -0.221 11.492 31.570 1.00 25.58 263 GLY A O 1
ATOM 2137 N N . PRO A 1 264 ? 1.356 13.102 31.435 1.00 29.05 264 PRO A N 1
ATOM 2138 C CA . PRO A 1 264 ? 1.455 13.293 32.872 1.00 29.05 264 PRO A CA 1
ATOM 2139 C C . PRO A 1 264 ? 0.111 13.785 33.411 1.00 29.05 264 PRO A C 1
ATOM 2141 O O . PRO A 1 264 ? -0.397 14.825 32.988 1.00 29.05 264 PRO A O 1
ATOM 2144 N N . GLU A 1 265 ? -0.468 13.038 34.348 1.00 30.72 265 GLU A N 1
ATOM 2145 C CA . GLU A 1 265 ? -1.557 13.550 35.167 1.00 30.72 265 GLU A CA 1
ATOM 2146 C C . GLU A 1 265 ? -1.061 14.802 35.892 1.00 30.72 265 GLU A C 1
ATOM 2148 O O . GLU A 1 265 ? -0.043 14.792 36.589 1.00 30.72 265 GLU A O 1
ATOM 2153 N N . HIS A 1 266 ? -1.795 15.896 35.700 1.00 31.64 266 HIS A N 1
ATOM 2154 C CA . HIS A 1 266 ? -1.679 17.114 36.480 1.00 31.64 266 HIS A CA 1
ATOM 2155 C C . HIS A 1 266 ? -1.717 16.775 37.978 1.00 31.64 266 HIS A C 1
ATOM 2157 O O . HIS A 1 266 ? -2.785 16.645 38.575 1.00 31.64 266 HIS A O 1
ATOM 2163 N N . ARG A 1 267 ? -0.551 16.718 38.628 1.00 30.44 267 ARG A N 1
ATOM 2164 C CA . ARG A 1 267 ? -0.469 16.979 40.064 1.00 30.44 267 ARG A CA 1
ATOM 2165 C C . ARG A 1 267 ? -0.733 18.467 40.256 1.00 30.44 267 ARG A C 1
ATOM 2167 O O . ARG A 1 267 ? 0.173 19.289 40.167 1.00 30.44 267 ARG A O 1
ATOM 2174 N N . GLN A 1 268 ? -1.996 18.811 40.492 1.00 32.28 268 GLN A N 1
ATOM 2175 C CA . GLN A 1 268 ? -2.345 20.071 41.134 1.00 32.28 268 GLN A CA 1
ATOM 2176 C C . GLN A 1 268 ? -1.653 20.097 42.501 1.00 32.28 268 GLN A C 1
ATOM 2178 O O . GLN A 1 268 ? -2.029 19.374 43.425 1.00 32.28 268 GLN A O 1
ATOM 2183 N N . SER A 1 269 ? -0.610 20.912 42.615 1.00 30.72 269 SER A N 1
ATOM 2184 C CA . SER A 1 269 ? -0.017 21.297 43.886 1.00 30.72 269 SER A CA 1
ATOM 2185 C C . SER A 1 269 ? -1.054 22.087 44.685 1.00 30.72 269 SER A C 1
ATOM 2187 O O . SER A 1 269 ? -1.236 23.286 44.487 1.00 30.72 269 SER A O 1
ATOM 2189 N N . ARG A 1 270 ? -1.751 21.405 45.596 1.00 32.31 270 ARG A N 1
ATOM 2190 C CA . ARG A 1 270 ? -2.395 22.051 46.741 1.00 32.31 270 ARG A CA 1
ATOM 2191 C C . ARG A 1 270 ? -1.287 22.481 47.699 1.00 32.31 270 ARG A C 1
ATOM 2193 O O . ARG A 1 270 ? -0.866 21.700 48.545 1.00 32.31 270 ARG A O 1
ATOM 2200 N N . THR A 1 271 ? -0.795 23.704 47.549 1.00 34.94 271 THR A N 1
ATOM 2201 C CA . THR A 1 271 ? -0.066 24.387 48.622 1.00 34.94 271 THR A CA 1
ATOM 2202 C C . THR A 1 271 ? -1.066 25.139 49.483 1.00 34.94 271 THR A C 1
ATOM 2204 O O . THR A 1 271 ? -1.898 25.900 48.992 1.00 34.94 271 THR A O 1
ATOM 2207 N N . ALA A 1 272 ? -1.001 24.820 50.769 1.00 34.94 272 ALA A N 1
ATOM 2208 C CA . ALA A 1 272 ? -1.908 25.214 51.823 1.00 34.94 272 ALA A CA 1
ATOM 2209 C C . ALA A 1 272 ? -1.925 26.728 52.066 1.00 34.94 272 ALA A C 1
ATOM 2211 O O . ALA A 1 272 ? -0.885 27.380 52.143 1.00 34.94 272 ALA A O 1
ATOM 2212 N N . THR A 1 273 ? -3.123 27.260 52.277 1.00 34.81 273 THR A N 1
ATOM 2213 C CA . THR A 1 273 ? -3.345 28.502 53.013 1.00 34.81 273 THR A CA 1
ATOM 2214 C C . THR A 1 273 ? -3.295 28.244 54.520 1.00 34.81 27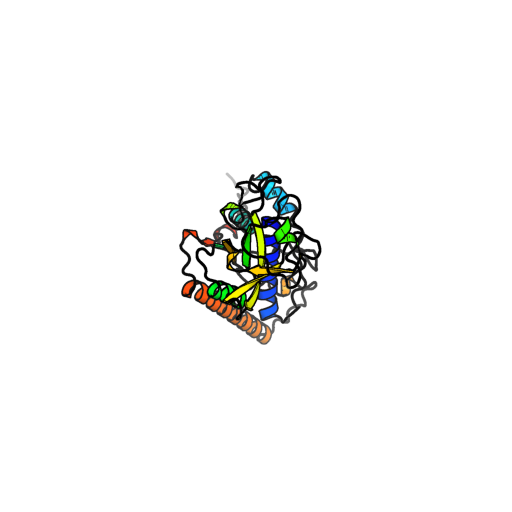3 THR A C 1
ATOM 2216 O O . THR A 1 273 ? -3.988 27.360 55.013 1.00 34.81 273 THR A O 1
ATOM 2219 N N . SER A 1 274 ? -2.499 29.088 55.183 1.00 33.16 274 SER A N 1
ATOM 2220 C CA . SER A 1 274 ? -2.578 29.604 56.560 1.00 33.16 274 SER A CA 1
ATOM 2221 C C . SER A 1 274 ? -2.581 28.644 57.763 1.00 33.16 274 SER A C 1
ATOM 2223 O O . SER A 1 274 ? -3.495 27.857 57.984 1.00 33.16 274 SER A O 1
ATOM 2225 N N . ASN A 1 275 ? -1.636 28.869 58.687 1.00 31.84 275 ASN A N 1
ATOM 2226 C CA . ASN A 1 275 ? -1.950 29.615 59.915 1.00 31.84 275 ASN A CA 1
ATOM 2227 C C . ASN A 1 275 ? -0.727 29.877 60.819 1.00 31.84 275 ASN A C 1
ATOM 2229 O O . ASN A 1 275 ? 0.013 28.961 61.147 1.00 31.84 275 ASN A O 1
ATOM 2233 N N . LYS A 1 276 ? -0.650 31.137 61.279 1.00 37.47 276 LYS A N 1
ATOM 2234 C CA . LYS A 1 276 ? -0.380 31.603 62.658 1.00 37.47 276 LYS A CA 1
ATOM 2235 C C . LYS A 1 276 ? 0.820 30.997 63.411 1.00 37.47 276 LYS A C 1
ATOM 2237 O O . LYS A 1 276 ? 0.704 29.912 63.969 1.00 37.47 276 LYS A O 1
ATOM 2242 N N . ARG A 1 277 ? 1.847 31.804 63.679 1.00 34.78 277 ARG A N 1
ATOM 2243 C CA . ARG A 1 277 ? 1.969 32.758 64.801 1.00 34.78 277 ARG A CA 1
ATOM 2244 C C . ARG A 1 277 ? 3.163 33.669 64.556 1.00 34.78 277 ARG A C 1
ATOM 2246 O O . ARG A 1 277 ? 4.099 33.201 63.877 1.00 34.78 277 ARG A O 1
#

Foldseek 3Di:
DAFFAADDLQQQLLRALLVQLVFLLQVQQCVQVNPPPDPWDFDRCPVLQVVCVVVVQADSQQGHDSQVSLVSQQVVQATWIDPQPHTDHRHFQWKFKFPPDDLVNVQVCCVQRFKKKWKFQAPPPQNVVQADAREREADDPVPDDPSPSRIGIWIFGDWDADPVVRWIWTWTQANNDSRRTTGTYTPNRTHIIMGTHGPFRPDPVVNDPDDPPPPPDPVVVVVVVVSVVVRVVSSVVSVVVCCVPPVGDPVRIDGDDPVPPDDDDDPPPPDDDDDDD

Sequence (277 aa):
MGKPILNEDGSCTIASCTMCIEAQHRLAFERVNGRGSFTFKAKVPAELKKACSKRGIWNREDGADIREILKAIAQKGGVLTERVPNNIKLPISGYHCLHDIGGFQLMRLICAHGPVIGILWAELDDYDRAIGDIVYRRTPMEYRFPNSGAYHAVVCFGYKYDPQREELHIRVMDNHAEDGPLRWISFAALEEFYLPLIPEPVELHKLRRKKKREEHSVSAYVTHSMVTLEKKLMTWIRCRELDRFYKPRQQDVFLLDNKLRHGPEHRQSRTATSNKR